Protein AF-A0A0K0EHQ3-F1 (afdb_monomer)

Sequence (253 aa):
MNILPKKNWHVLRRENIKRVKEDEKKAEEIERKRLERIHKAEYEVKLNELRKKKNYDEPGPSNVSFSEIKHINLFEEEEIEGSNEKNDEYEREKKEKIDKFESQLGIKKMFAEGTNELNKKKSWYEKKPIRHYDDFNDLSTEGQKQSWKDMLKERCNKDVEEFKEALLEEIKKQKKKEKKEKKEKKKKKEKKDKKEIIKKLREERMNREKEEKNRVNILFGIKNEIEKEEDVDRKNTKPIYNSMYHPELARKR

Secondary structure (DSSP, 8-state):
---S------TTSHHHHHHHHHHHHHHHHHHHHHHHHHHHHHHHHHHHHHHHHHHHS--------GGG-----TTHHHHHS--S---HHHHHHHHHHHHHHHHHHTHHHHHHTT-TTTTT---TTTS----TTGGGSS---------HHHHHHHHHHHHHHHHHHHHHHHHHHHHHHHHHHHHHHHHHHHHHHHHHHHHHHHHHHHHHHHHHHHHHHHHTT-------------TT---SS-TTT-HHHHH--

Solvent-accessible surface area (backbone atoms only — not comparable to full-atom values): 15423 Å² total; per-residue (Å²): 133,88,85,68,75,85,78,85,75,60,65,86,38,70,70,48,45,49,52,51,53,53,51,51,50,51,50,49,55,50,52,51,54,50,50,53,51,48,54,51,50,52,52,53,51,53,51,50,51,53,51,51,52,58,58,70,78,51,92,71,94,73,96,65,82,61,89,74,67,67,79,82,57,88,48,56,63,54,65,74,58,50,62,87,75,65,59,68,64,59,56,48,52,52,50,50,53,49,50,52,49,36,53,72,72,35,52,61,52,59,71,42,62,84,41,46,74,78,69,69,46,78,54,74,88,77,47,77,78,87,48,92,71,63,69,73,78,78,60,97,60,95,76,74,87,70,52,71,69,57,55,50,51,53,49,54,49,48,55,52,50,53,51,51,51,52,52,52,50,51,53,53,50,50,55,52,50,55,54,51,53,56,53,50,54,51,54,54,49,56,53,49,54,52,52,53,54,52,48,53,54,49,54,53,49,54,49,51,53,52,51,50,49,51,53,50,28,62,73,71,65,49,72,76,76,67,65,73,71,63,77,70,72,82,75,82,72,78,59,96,40,60,56,91,83,33,51,65,66,41,61,66,122

Organism: Strongyloides stercoralis (NCBI:txid6248)

Structure (mmCIF, N/CA/C/O backbone):
data_AF-A0A0K0EHQ3-F1
#
_entry.id   AF-A0A0K0EHQ3-F1
#
loop_
_atom_site.group_PDB
_atom_site.id
_atom_site.type_symbol
_atom_site.label_atom_id
_atom_site.label_alt_id
_atom_site.label_comp_id
_atom_site.label_asym_id
_atom_site.label_entity_id
_atom_site.label_seq_id
_atom_site.pdbx_PDB_ins_code
_atom_site.Cartn_x
_atom_site.Cartn_y
_atom_site.Cartn_z
_atom_site.occupancy
_atom_site.B_iso_or_equiv
_atom_site.auth_seq_id
_atom_site.auth_comp_id
_atom_site.auth_asym_id
_atom_site.auth_atom_id
_atom_site.pdbx_PDB_model_num
ATOM 1 N N . MET A 1 1 ? -33.805 15.600 -38.687 1.00 54.09 1 MET A N 1
ATOM 2 C CA . MET A 1 1 ? -34.155 16.034 -37.316 1.00 54.09 1 MET A CA 1
ATOM 3 C C . MET A 1 1 ? -33.651 14.998 -36.317 1.00 54.09 1 MET A C 1
ATOM 5 O O . MET A 1 1 ? -34.100 13.862 -36.376 1.00 54.09 1 MET A O 1
ATOM 9 N N . ASN A 1 2 ? -32.720 15.355 -35.424 1.00 70.50 2 ASN A N 1
ATOM 10 C CA . ASN A 1 2 ? -32.296 14.486 -34.317 1.00 70.50 2 ASN A CA 1
ATOM 11 C C . ASN A 1 2 ? -33.317 14.588 -33.176 1.00 70.50 2 ASN A C 1
ATOM 13 O O . ASN A 1 2 ? -33.176 15.418 -32.286 1.00 70.50 2 ASN A O 1
ATOM 17 N N . ILE A 1 3 ? -34.357 13.759 -33.216 1.00 69.06 3 ILE A N 1
ATOM 18 C CA . ILE A 1 3 ? -35.434 13.725 -32.208 1.00 69.06 3 ILE A CA 1
ATOM 19 C C . ILE A 1 3 ? -35.071 12.960 -30.924 1.00 69.06 3 ILE A C 1
ATOM 21 O O . ILE A 1 3 ? -35.918 12.791 -30.054 1.00 69.06 3 ILE A O 1
ATOM 25 N N . LEU A 1 4 ? -33.825 12.501 -30.763 1.00 74.50 4 LEU A N 1
ATOM 26 C CA . LEU A 1 4 ? -33.412 11.789 -29.555 1.00 74.50 4 LEU A CA 1
ATOM 27 C C . LEU A 1 4 ? -32.583 12.710 -28.642 1.00 74.50 4 LEU A C 1
ATOM 29 O O . LEU A 1 4 ? -31.393 12.909 -28.913 1.00 74.50 4 LEU A O 1
ATOM 33 N N . PRO A 1 5 ? -33.157 13.276 -27.561 1.00 73.81 5 PRO A N 1
ATOM 34 C CA . PRO A 1 5 ? -32.364 13.997 -26.576 1.00 73.81 5 PRO A CA 1
ATOM 35 C C . PRO A 1 5 ? -31.317 13.042 -25.994 1.00 73.81 5 PRO A C 1
ATOM 37 O O . PRO A 1 5 ? -31.607 11.874 -25.731 1.00 73.81 5 PRO A O 1
ATOM 40 N N . LYS A 1 6 ? -30.078 13.537 -25.870 1.00 73.38 6 LYS A N 1
ATOM 41 C CA . LYS A 1 6 ? -28.868 12.790 -25.486 1.00 73.38 6 LYS A CA 1
ATOM 42 C C . LYS A 1 6 ? -29.172 11.806 -24.346 1.00 73.38 6 LYS A C 1
ATOM 44 O O . LYS A 1 6 ? -29.269 12.201 -23.188 1.00 73.38 6 LYS A O 1
ATOM 49 N N . LYS A 1 7 ? -29.345 10.521 -24.667 1.00 71.06 7 LYS A N 1
ATOM 50 C CA . LYS A 1 7 ? -29.666 9.501 -23.665 1.00 71.06 7 LYS A CA 1
ATOM 51 C C . LYS A 1 7 ? -28.457 9.283 -22.756 1.00 71.06 7 LYS A C 1
ATOM 53 O O . LYS A 1 7 ? -27.366 8.951 -23.218 1.00 71.06 7 LYS A O 1
ATOM 58 N N . ASN A 1 8 ? -28.673 9.418 -21.453 1.00 74.38 8 ASN A N 1
ATOM 59 C CA . ASN A 1 8 ? -27.652 9.255 -20.418 1.00 74.38 8 ASN A CA 1
ATOM 60 C C . ASN A 1 8 ? -27.692 7.849 -19.794 1.00 74.38 8 ASN A C 1
ATOM 62 O O . ASN A 1 8 ? -27.709 7.693 -18.580 1.00 74.38 8 ASN A O 1
ATOM 66 N N . TRP A 1 9 ? -27.724 6.812 -20.632 1.00 79.38 9 TRP A N 1
ATOM 67 C CA . TRP A 1 9 ? -27.880 5.417 -20.195 1.00 79.38 9 TRP A CA 1
ATOM 68 C C . TRP A 1 9 ? -26.558 4.718 -19.837 1.00 79.38 9 TRP A C 1
ATOM 70 O O . TRP A 1 9 ? -26.568 3.573 -19.400 1.00 79.38 9 TRP A O 1
ATOM 80 N N . HIS A 1 10 ? -25.409 5.372 -20.034 1.00 82.06 10 HIS A N 1
ATOM 81 C CA . HIS A 1 10 ? -24.115 4.710 -19.886 1.00 82.06 10 HIS A CA 1
ATOM 82 C C . HIS A 1 10 ? -23.843 4.319 -18.425 1.00 82.06 10 HIS A C 1
ATOM 84 O O . HIS A 1 10 ? -23.706 5.183 -17.559 1.00 82.06 10 HIS A O 1
ATOM 90 N N . VAL A 1 11 ? -23.738 3.010 -18.185 1.00 82.38 11 VAL A N 1
ATOM 91 C CA . VAL A 1 11 ? -23.632 2.379 -16.857 1.00 82.38 11 VAL A CA 1
ATOM 92 C C . VAL A 1 11 ? -22.445 2.907 -16.045 1.00 82.38 11 VAL A C 1
ATOM 94 O O . VAL A 1 11 ? -22.556 3.071 -14.837 1.00 82.38 11 VAL A O 1
ATOM 97 N N . LEU A 1 12 ? -21.333 3.255 -16.701 1.00 84.00 12 LEU A N 1
ATOM 98 C CA . LEU A 1 12 ? -20.111 3.716 -16.027 1.00 84.00 12 LEU A CA 1
ATOM 99 C C . LEU A 1 12 ? -20.130 5.197 -15.615 1.00 84.00 12 LEU A C 1
ATOM 101 O O . LEU A 1 12 ? -19.147 5.704 -15.071 1.00 84.00 12 LEU A O 1
ATOM 105 N N . ARG A 1 13 ? -21.216 5.931 -15.877 1.00 88.50 13 ARG A N 1
ATOM 106 C CA . ARG A 1 13 ? -21.332 7.308 -15.383 1.00 88.50 13 ARG A CA 1
ATOM 107 C C . ARG A 1 13 ? -21.455 7.308 -13.869 1.00 88.50 13 ARG A C 1
ATOM 109 O O . ARG A 1 13 ? -22.123 6.461 -13.283 1.00 88.50 13 ARG A O 1
ATOM 116 N N . ARG A 1 14 ? -20.840 8.303 -13.232 1.00 93.12 14 ARG A N 1
ATOM 117 C CA . ARG A 1 14 ? -20.801 8.408 -11.770 1.00 93.12 14 ARG A CA 1
ATOM 118 C C . ARG A 1 14 ? -22.199 8.495 -11.161 1.00 93.12 14 ARG A C 1
ATOM 120 O O . ARG A 1 14 ? -22.401 7.920 -10.098 1.00 93.12 14 ARG A O 1
ATOM 127 N N . GLU A 1 15 ? -23.156 9.165 -11.812 1.00 90.19 15 GLU A N 1
ATOM 128 C CA . GLU A 1 15 ? -24.537 9.210 -11.313 1.00 90.19 15 GLU A CA 1
ATOM 129 C C . GLU A 1 15 ? -25.205 7.831 -11.354 1.00 90.19 15 GLU A C 1
ATOM 131 O O . GLU A 1 15 ? -25.853 7.438 -10.388 1.00 90.19 15 GLU A O 1
ATOM 136 N N . ASN A 1 16 ? -25.009 7.074 -12.437 1.00 89.69 16 ASN A N 1
ATOM 137 C CA . ASN A 1 16 ? -25.595 5.743 -12.590 1.00 89.69 16 ASN A CA 1
ATOM 138 C C . ASN A 1 16 ? -24.988 4.761 -11.578 1.00 89.69 16 ASN A C 1
ATOM 140 O O . ASN A 1 16 ? -25.732 4.053 -10.910 1.00 89.69 16 ASN A O 1
ATOM 144 N N . ILE A 1 17 ? -23.663 4.790 -11.383 1.00 92.25 17 ILE A N 1
ATOM 145 C CA . ILE A 1 17 ? -22.979 3.977 -10.363 1.00 92.25 17 ILE A CA 1
ATOM 146 C C . ILE A 1 17 ? -23.499 4.307 -8.957 1.00 92.25 17 ILE A C 1
ATOM 148 O O . ILE A 1 17 ? -23.696 3.405 -8.151 1.00 92.25 17 ILE A O 1
ATOM 152 N N . LYS A 1 18 ? -23.720 5.590 -8.640 1.00 92.25 18 LYS A N 1
ATOM 153 C CA . LYS A 1 18 ? -24.257 5.995 -7.332 1.00 92.25 18 LYS A CA 1
ATOM 154 C C . LYS A 1 18 ? -25.668 5.457 -7.097 1.00 92.25 18 LYS A C 1
ATOM 156 O O . LYS A 1 18 ? -25.907 4.917 -6.028 1.00 92.25 18 LYS A O 1
ATOM 161 N N . ARG A 1 19 ? -26.556 5.538 -8.094 1.00 91.06 19 ARG A N 1
ATOM 162 C CA . ARG A 1 19 ? -27.912 4.967 -7.994 1.00 91.06 19 ARG A CA 1
ATOM 163 C C . ARG A 1 19 ? -27.879 3.460 -7.765 1.00 91.06 19 ARG A C 1
ATOM 165 O O . ARG A 1 19 ? -28.541 2.986 -6.858 1.00 91.06 19 ARG A O 1
ATOM 172 N N . VAL A 1 20 ? -27.039 2.737 -8.512 1.00 94.06 20 VAL A N 1
ATOM 173 C CA . VAL A 1 20 ? -26.853 1.289 -8.312 1.00 94.06 20 VAL A CA 1
ATOM 174 C C . VAL A 1 20 ? -26.381 0.992 -6.889 1.00 94.06 20 VAL A C 1
ATOM 176 O O . VAL A 1 20 ? -26.968 0.150 -6.229 1.00 94.06 20 VAL A O 1
ATOM 179 N N . LYS A 1 21 ? -25.399 1.737 -6.367 1.00 94.38 21 LYS A N 1
ATOM 180 C CA . LYS A 1 21 ? -24.932 1.573 -4.980 1.00 94.38 21 LYS A CA 1
ATOM 181 C C . LYS A 1 21 ? -26.013 1.867 -3.941 1.00 94.38 21 LYS A C 1
ATOM 183 O O . LYS A 1 21 ? -26.060 1.213 -2.906 1.00 94.38 21 LYS A O 1
ATOM 188 N N . GLU A 1 22 ? -26.845 2.876 -4.176 1.00 94.44 22 GLU A N 1
ATOM 189 C CA . GLU A 1 22 ? -27.969 3.195 -3.293 1.00 94.44 22 GLU A CA 1
ATOM 190 C C . GLU A 1 22 ? -29.027 2.089 -3.314 1.00 94.44 22 GLU A C 1
ATOM 192 O O . GLU A 1 22 ? -29.547 1.736 -2.258 1.00 94.44 22 GLU A O 1
ATOM 197 N N . ASP A 1 23 ? -29.317 1.525 -4.485 1.00 96.50 23 ASP A N 1
ATOM 198 C CA . ASP A 1 23 ? -30.274 0.430 -4.647 1.00 96.50 23 ASP A CA 1
ATOM 199 C C . ASP A 1 23 ? -29.740 -0.883 -4.052 1.00 96.50 23 ASP A C 1
ATOM 201 O O . ASP A 1 23 ? -30.469 -1.555 -3.326 1.00 96.50 23 ASP A O 1
ATOM 205 N N . GLU A 1 24 ? -28.458 -1.207 -4.257 1.00 94.50 24 GLU A N 1
ATOM 206 C CA . GLU A 1 24 ? -27.767 -2.338 -3.618 1.00 94.50 24 GLU A CA 1
ATOM 207 C C . GLU A 1 24 ? -27.786 -2.207 -2.092 1.00 94.50 24 GLU A C 1
ATOM 209 O O . GLU A 1 24 ? -28.161 -3.146 -1.393 1.00 94.50 24 GLU A O 1
ATOM 214 N N . LYS A 1 25 ? -27.470 -1.015 -1.567 1.00 95.56 25 LYS A N 1
ATOM 215 C CA . LYS A 1 25 ? -27.516 -0.740 -0.127 1.00 95.56 25 LYS A CA 1
ATOM 216 C C . LYS A 1 25 ? -28.933 -0.883 0.437 1.00 95.56 25 LYS A C 1
ATOM 218 O O . LYS A 1 25 ? -29.116 -1.476 1.496 1.00 95.56 25 LYS A O 1
ATOM 223 N N . LYS A 1 26 ? -29.949 -0.359 -0.257 1.00 95.94 26 LYS A N 1
ATOM 224 C CA . LYS A 1 26 ? -31.356 -0.519 0.152 1.00 95.94 26 LYS A CA 1
ATOM 225 C C . LYS A 1 26 ? -31.781 -1.987 0.129 1.00 95.94 26 LYS A C 1
ATOM 227 O O . LYS A 1 26 ? -32.487 -2.415 1.038 1.00 95.94 26 LYS A O 1
ATOM 232 N N . ALA A 1 27 ? -31.354 -2.751 -0.876 1.00 95.81 27 ALA A N 1
ATOM 233 C CA . ALA A 1 27 ? -31.629 -4.181 -0.963 1.00 95.81 27 ALA A CA 1
ATOM 234 C C . ALA A 1 27 ? -30.981 -4.949 0.201 1.00 95.81 27 ALA A C 1
ATOM 236 O O . ALA A 1 27 ? -31.652 -5.750 0.848 1.00 95.81 27 ALA A O 1
ATOM 237 N N . GLU A 1 28 ? -29.724 -4.645 0.532 1.00 94.50 28 GLU A N 1
ATOM 238 C CA . GLU A 1 28 ? -29.016 -5.239 1.672 1.00 94.50 28 GLU A CA 1
ATOM 239 C C . GLU A 1 28 ? -29.699 -4.911 3.011 1.00 94.50 28 GLU A C 1
ATOM 241 O O . GLU A 1 28 ? -29.912 -5.797 3.839 1.00 94.50 28 GLU A O 1
ATOM 246 N N . GLU A 1 29 ? -30.122 -3.660 3.219 1.00 95.56 29 GLU A N 1
ATOM 247 C CA . GLU A 1 29 ? -30.864 -3.259 4.422 1.00 95.56 29 GLU A CA 1
ATOM 248 C C . GLU A 1 29 ? -32.221 -3.977 4.547 1.00 95.56 29 GLU A C 1
ATOM 250 O O . GLU A 1 29 ? -32.635 -4.326 5.657 1.00 95.56 29 GLU A O 1
ATOM 255 N N . ILE A 1 30 ? -32.925 -4.206 3.431 1.00 95.81 30 ILE A N 1
ATOM 256 C CA . ILE A 1 30 ? -34.197 -4.946 3.403 1.00 95.81 30 ILE A CA 1
ATOM 257 C C . ILE A 1 30 ? -33.971 -6.424 3.736 1.00 95.81 30 ILE A C 1
ATOM 259 O O . ILE A 1 30 ? -34.695 -6.967 4.575 1.00 95.81 30 ILE A O 1
ATOM 263 N N . GLU A 1 31 ? -32.964 -7.063 3.137 1.00 93.88 31 GLU A N 1
ATOM 264 C CA . GLU A 1 31 ? -32.618 -8.461 3.420 1.00 93.88 31 GLU A CA 1
ATOM 265 C C . GLU A 1 31 ? -32.177 -8.640 4.877 1.00 93.88 31 GLU A C 1
ATOM 267 O O . GLU A 1 31 ? -32.650 -9.553 5.555 1.00 93.88 31 GLU A O 1
ATOM 272 N N . ARG A 1 32 ? -31.382 -7.712 5.428 1.00 97.06 32 ARG A N 1
ATOM 273 C CA . ARG A 1 32 ? -30.994 -7.757 6.844 1.00 97.06 32 ARG A CA 1
ATOM 274 C C . ARG A 1 32 ? -32.208 -7.677 7.769 1.00 97.06 32 ARG A C 1
ATOM 276 O O . ARG A 1 32 ? -32.352 -8.509 8.659 1.00 97.06 32 ARG A O 1
ATOM 283 N N . LYS A 1 33 ? -33.136 -6.746 7.516 1.00 97.44 33 LYS A N 1
ATOM 284 C CA . LYS A 1 33 ? -34.395 -6.636 8.279 1.00 97.44 33 LYS A CA 1
ATOM 285 C C . LYS A 1 33 ? -35.274 -7.880 8.140 1.00 97.44 33 LYS A C 1
ATOM 287 O O . LYS A 1 33 ? -35.978 -8.249 9.080 1.00 97.44 33 LYS A O 1
ATOM 292 N N . ARG A 1 34 ? -35.268 -8.523 6.970 1.00 97.50 34 ARG A N 1
ATOM 293 C CA . ARG A 1 34 ? -35.996 -9.773 6.731 1.00 97.50 34 ARG A CA 1
ATOM 294 C C . ARG A 1 34 ? -35.409 -10.910 7.564 1.00 97.50 34 ARG A C 1
ATOM 296 O O . ARG A 1 34 ? -36.176 -11.600 8.231 1.00 97.50 34 ARG A O 1
ATOM 303 N N . LEU A 1 35 ? -34.086 -11.061 7.575 1.00 98.00 35 LEU A N 1
ATOM 304 C CA . LEU A 1 35 ? -33.380 -12.049 8.394 1.00 98.00 35 LEU A CA 1
ATOM 305 C C . LEU A 1 35 ? -33.583 -11.797 9.891 1.00 98.00 35 LEU A C 1
ATOM 307 O O . LEU A 1 35 ? -33.914 -12.726 10.618 1.00 98.00 35 LEU A O 1
ATOM 311 N N . GLU A 1 36 ? -33.481 -10.545 10.341 1.00 97.38 36 GLU A N 1
ATOM 312 C CA . GLU A 1 36 ? -33.767 -10.156 11.729 1.00 97.38 36 GLU A CA 1
ATOM 313 C C . GLU A 1 36 ? -35.204 -10.537 12.132 1.00 97.38 36 GLU A C 1
ATOM 315 O O . GLU A 1 36 ? -35.423 -11.066 13.223 1.00 97.38 36 GLU A O 1
ATOM 320 N N . ARG A 1 37 ? -36.190 -10.335 11.243 1.00 96.94 37 ARG A N 1
ATOM 321 C CA . ARG A 1 37 ? -37.585 -10.738 11.483 1.00 96.94 37 ARG A CA 1
ATOM 322 C C . ARG A 1 37 ? -37.755 -12.257 11.539 1.00 96.94 37 ARG A C 1
ATOM 324 O O . ARG A 1 37 ? -38.480 -12.727 12.409 1.00 96.94 37 ARG A O 1
ATOM 331 N N . ILE A 1 38 ? -37.116 -13.004 10.634 1.00 98.00 38 ILE A N 1
ATOM 332 C CA . ILE A 1 38 ? -37.149 -14.476 10.625 1.00 98.00 38 ILE A CA 1
ATOM 333 C C . ILE A 1 38 ? -36.535 -15.010 11.917 1.00 98.00 38 ILE A C 1
ATOM 335 O O . ILE A 1 38 ? -37.194 -15.751 12.633 1.00 98.00 38 ILE A O 1
ATOM 339 N N . HIS A 1 39 ? -35.335 -14.551 12.268 1.00 97.25 39 HIS A N 1
ATOM 340 C CA . HIS A 1 39 ? -34.640 -14.966 13.483 1.00 97.25 39 HIS A CA 1
ATOM 341 C C . HIS A 1 39 ? -35.453 -14.650 14.747 1.00 97.25 39 HIS A C 1
ATOM 343 O O . HIS A 1 39 ? -35.562 -15.478 15.648 1.00 97.25 39 HIS A O 1
ATOM 349 N N . LYS A 1 40 ? -36.084 -13.468 14.808 1.00 97.19 40 LYS A N 1
ATOM 350 C CA . LYS A 1 40 ? -36.988 -13.110 15.910 1.00 97.19 40 LYS A CA 1
ATOM 351 C C . LYS A 1 40 ? -38.205 -14.041 15.973 1.00 97.19 40 LYS A C 1
ATOM 353 O O . LYS A 1 40 ? -38.550 -14.499 17.057 1.00 97.19 40 LYS A O 1
ATOM 358 N N . ALA A 1 41 ? -38.825 -14.346 14.834 1.00 97.31 41 ALA A N 1
ATOM 359 C CA . ALA A 1 41 ? -39.964 -15.258 14.770 1.00 97.31 41 ALA A CA 1
ATOM 360 C C . ALA A 1 41 ? -39.577 -16.695 15.165 1.00 97.31 41 ALA A C 1
ATOM 362 O O . ALA A 1 41 ? -40.286 -17.319 15.947 1.00 97.31 41 ALA A O 1
ATOM 363 N N . GLU A 1 42 ? -38.438 -17.206 14.694 1.00 97.38 42 GLU A N 1
ATOM 364 C CA . GLU A 1 42 ? -37.894 -18.514 15.089 1.00 97.38 42 GLU A CA 1
ATOM 365 C C . GLU A 1 42 ? -37.639 -18.577 16.596 1.00 97.38 42 GLU A C 1
ATOM 367 O O . GLU A 1 42 ? -38.007 -19.552 17.256 1.00 97.38 42 GLU A O 1
ATOM 372 N N . TYR A 1 43 ? -37.061 -17.512 17.157 1.00 97.19 43 TYR A N 1
ATOM 373 C CA . TYR A 1 43 ? -36.842 -17.391 18.592 1.00 97.1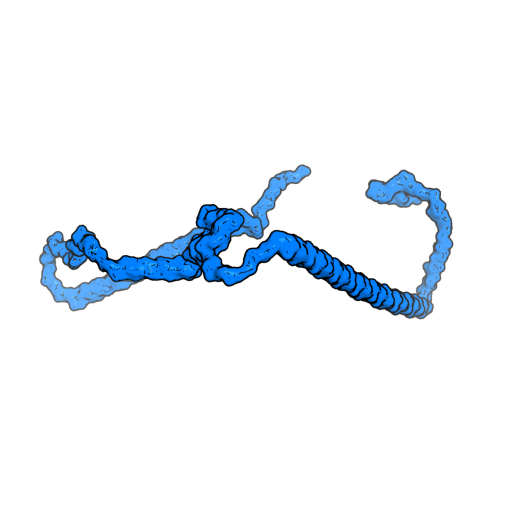9 43 TYR A CA 1
ATOM 374 C C . TYR A 1 43 ? -38.162 -17.410 19.380 1.00 97.19 43 TYR A C 1
ATOM 376 O O . TYR A 1 43 ? -38.284 -18.151 20.355 1.00 97.19 43 TYR A O 1
ATOM 384 N N . GLU A 1 44 ? -39.172 -16.651 18.945 1.00 96.06 44 GLU A N 1
ATOM 385 C CA . GLU A 1 44 ? -40.503 -16.622 19.568 1.00 96.06 44 GLU A CA 1
ATOM 386 C C . GLU A 1 44 ? -41.232 -17.973 19.469 1.00 96.06 44 GLU A C 1
ATOM 388 O O . GLU A 1 44 ? -41.836 -18.420 20.447 1.00 96.06 44 GLU A O 1
ATOM 393 N N . VAL A 1 45 ? -41.151 -18.658 18.322 1.00 96.62 45 VAL A N 1
ATOM 394 C CA . VAL A 1 45 ? -41.723 -20.001 18.122 1.00 96.62 45 VAL A CA 1
ATOM 395 C C . VAL A 1 45 ? -41.064 -21.003 19.060 1.00 96.62 45 VAL A C 1
ATOM 397 O O . VAL A 1 45 ? -41.763 -21.674 19.819 1.00 96.62 45 VAL A O 1
ATOM 400 N N . LYS A 1 46 ? -39.728 -21.042 19.085 1.00 96.25 46 LYS A N 1
ATOM 401 C CA . LYS A 1 46 ? -38.962 -21.918 19.975 1.00 96.25 46 LYS A CA 1
ATOM 402 C C . LYS A 1 46 ? -39.294 -21.659 21.444 1.00 96.25 46 LYS A C 1
ATOM 404 O O . LYS A 1 46 ? -39.479 -22.595 22.218 1.00 96.25 46 LYS A O 1
ATOM 409 N N . LEU A 1 47 ? -39.410 -20.391 21.838 1.00 94.69 47 LEU A N 1
ATOM 410 C CA . LEU A 1 47 ? -39.799 -20.019 23.196 1.00 94.69 47 LEU A CA 1
ATOM 411 C C . LEU A 1 47 ? -41.217 -20.505 23.532 1.00 94.69 47 LEU A C 1
ATOM 413 O O . LEU A 1 47 ? -41.451 -21.019 24.625 1.00 94.69 47 LEU A O 1
ATOM 417 N N . ASN A 1 48 ? -42.162 -20.382 22.600 1.00 93.06 48 ASN A N 1
ATOM 418 C CA . ASN A 1 48 ? -43.528 -20.870 22.780 1.00 93.06 48 ASN A CA 1
ATOM 419 C C . ASN A 1 48 ? -43.607 -22.400 22.851 1.00 93.06 48 ASN A C 1
ATOM 421 O O . ASN A 1 48 ? -44.381 -22.924 23.648 1.00 93.06 48 ASN A O 1
ATOM 425 N N . GLU A 1 49 ? -42.806 -23.124 22.070 1.00 94.31 49 GLU A N 1
ATOM 426 C CA . GLU A 1 49 ? -42.683 -24.582 22.174 1.00 94.31 49 GLU A CA 1
ATOM 427 C C . GLU A 1 49 ? -42.159 -25.006 23.548 1.00 94.31 49 GLU A C 1
ATOM 429 O O . GLU A 1 49 ? -42.744 -25.881 24.185 1.00 94.31 49 GLU A O 1
ATOM 434 N N . LEU A 1 50 ? -41.118 -24.335 24.053 1.00 91.81 50 LEU A N 1
ATOM 435 C CA . LEU A 1 50 ? -40.584 -24.584 25.394 1.00 91.81 50 LEU A CA 1
ATOM 436 C C . LEU A 1 50 ? -41.615 -24.283 26.491 1.00 91.81 50 LEU A C 1
ATOM 438 O O . LEU A 1 50 ? -41.748 -25.061 27.435 1.00 91.81 50 LEU A O 1
ATOM 442 N N . ARG A 1 51 ? -42.386 -23.196 26.353 1.00 90.50 51 ARG A N 1
ATOM 443 C CA . ARG A 1 51 ? -43.493 -22.868 27.270 1.00 90.50 51 ARG A CA 1
ATOM 444 C C . ARG A 1 51 ? -44.585 -23.935 27.247 1.00 90.50 51 ARG A C 1
ATOM 446 O O . ARG A 1 51 ? -45.039 -24.352 28.305 1.00 90.50 51 ARG A O 1
ATOM 453 N N . LYS A 1 52 ? -44.980 -24.410 26.061 1.00 90.25 52 LYS A N 1
ATOM 454 C CA . LYS A 1 52 ? -45.953 -25.504 25.922 1.00 90.25 52 LYS A CA 1
ATOM 455 C C . LYS A 1 52 ? -45.437 -26.781 26.575 1.00 90.25 52 LYS A C 1
ATOM 457 O O . LYS A 1 52 ? -46.178 -27.386 27.335 1.00 90.25 52 LYS A O 1
ATOM 462 N N . LYS A 1 53 ? -44.176 -27.153 26.331 1.00 88.88 53 LYS A N 1
ATOM 463 C CA . LYS A 1 53 ? -43.546 -28.332 26.941 1.00 88.88 53 LYS A CA 1
ATOM 464 C C . LYS A 1 53 ? -43.583 -28.258 28.471 1.00 88.88 53 LYS A C 1
ATOM 466 O O . LYS A 1 53 ? -44.072 -29.187 29.096 1.00 88.88 53 LYS A O 1
ATOM 471 N N . LYS A 1 54 ? -43.190 -27.114 29.047 1.00 84.31 54 LYS A N 1
ATOM 472 C CA . LYS A 1 54 ? -43.268 -26.872 30.497 1.00 84.31 54 LYS A CA 1
ATOM 473 C C . LYS A 1 54 ? -44.693 -27.038 31.043 1.00 84.31 54 LYS A C 1
ATOM 475 O O . LYS A 1 54 ? -44.859 -27.601 32.114 1.00 84.31 54 LYS A O 1
ATOM 480 N N . ASN A 1 55 ? -45.708 -26.566 30.316 1.00 79.50 55 ASN A N 1
ATOM 481 C CA . ASN A 1 55 ? -47.104 -26.678 30.749 1.00 79.50 55 ASN A CA 1
ATOM 482 C C . ASN A 1 55 ? -47.644 -28.119 30.707 1.00 79.50 55 ASN A C 1
ATOM 484 O O . ASN A 1 55 ? -48.578 -28.417 31.442 1.00 79.50 55 ASN A O 1
ATOM 488 N N . TYR A 1 56 ? -47.107 -29.001 29.854 1.00 72.12 56 TYR A N 1
ATOM 489 C CA . TYR A 1 56 ? -47.509 -30.415 29.824 1.00 72.12 56 TYR A CA 1
ATOM 490 C C . TYR A 1 56 ? -46.841 -31.246 30.925 1.00 72.12 56 TYR A C 1
ATOM 492 O O . TYR A 1 56 ? -47.446 -32.207 31.393 1.00 72.12 56 TYR A O 1
ATOM 500 N N . ASP A 1 57 ? -45.632 -30.871 31.350 1.00 69.81 57 ASP A N 1
ATOM 501 C CA . ASP A 1 57 ? -44.896 -31.575 32.408 1.00 69.81 57 ASP A CA 1
ATOM 502 C C . ASP A 1 57 ? -45.457 -31.285 33.828 1.00 69.81 57 ASP A C 1
ATOM 504 O O . ASP A 1 57 ? -45.088 -31.966 34.780 1.00 69.81 57 ASP A O 1
ATOM 508 N N . GLU A 1 58 ? -46.396 -30.338 33.978 1.00 60.34 58 GLU A N 1
ATOM 509 C CA . GLU A 1 58 ? -47.007 -29.936 35.259 1.00 60.34 58 GLU A CA 1
ATOM 510 C C . GLU A 1 58 ? -48.552 -30.045 35.226 1.00 60.34 58 GLU A C 1
ATOM 512 O O . GLU A 1 58 ? -49.240 -29.069 34.909 1.00 60.34 58 GLU A O 1
ATOM 517 N N . PRO A 1 59 ? -49.165 -31.193 35.581 1.00 47.69 59 PRO A N 1
ATOM 518 C CA . PRO A 1 59 ? -50.582 -31.247 35.914 1.00 47.69 59 PRO A CA 1
ATOM 519 C C . PRO A 1 59 ? -50.747 -30.871 37.397 1.00 47.69 59 PRO A C 1
ATOM 521 O O . PRO A 1 59 ? -50.786 -31.739 38.265 1.00 47.69 59 PRO A O 1
ATOM 524 N N . GLY A 1 60 ? -50.816 -29.576 37.712 1.00 48.50 60 GLY A N 1
ATOM 525 C CA . GLY A 1 60 ? -50.900 -29.092 39.098 1.00 48.50 60 GLY A CA 1
ATOM 526 C C . GLY A 1 60 ? -51.862 -27.911 39.246 1.00 48.50 60 GLY A C 1
ATOM 527 O O . GLY A 1 60 ? -51.673 -26.901 38.568 1.00 48.50 60 GLY A O 1
ATOM 528 N N . PRO A 1 61 ? -52.914 -28.000 40.085 1.00 45.28 61 PRO A N 1
ATOM 529 C CA . PRO A 1 61 ? -53.979 -27.015 40.113 1.00 45.28 61 PRO A CA 1
ATOM 530 C C . PRO A 1 61 ? -53.578 -25.851 41.011 1.00 45.28 61 PRO A C 1
ATOM 532 O O . PRO A 1 61 ? -53.217 -26.033 42.167 1.00 45.28 61 PRO A O 1
ATOM 535 N N . SER A 1 62 ? -53.726 -24.631 40.529 1.00 46.03 62 SER A N 1
ATOM 536 C CA . SER A 1 62 ? -54.369 -23.591 41.324 1.00 46.03 62 SER A CA 1
ATOM 537 C C . SER A 1 62 ? -54.528 -22.369 40.449 1.00 46.03 62 SER A C 1
ATOM 539 O O . SER A 1 62 ? -53.593 -21.668 40.076 1.00 46.03 62 SER A O 1
ATOM 541 N N . ASN A 1 63 ? -55.788 -22.138 40.128 1.00 45.12 63 ASN A N 1
ATOM 542 C CA . ASN A 1 63 ? -56.332 -20.877 39.687 1.00 45.12 63 ASN A CA 1
ATOM 543 C C . ASN A 1 63 ? -56.186 -19.862 40.844 1.00 45.12 63 ASN A C 1
ATOM 545 O O . ASN A 1 63 ? -57.173 -19.435 41.431 1.00 45.12 63 ASN A O 1
ATOM 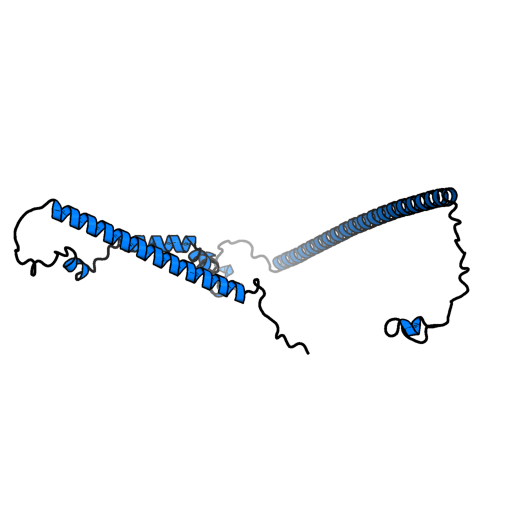549 N N . VAL A 1 64 ? -54.956 -19.549 41.259 1.00 44.56 64 VAL A N 1
ATOM 550 C CA . VAL A 1 64 ? -54.669 -18.459 42.192 1.00 44.56 64 VAL A CA 1
ATOM 551 C C . VAL A 1 64 ? -54.327 -17.249 41.352 1.00 44.56 64 VAL A C 1
ATOM 553 O O . VAL A 1 64 ? -53.186 -17.065 40.954 1.00 44.56 64 VAL A O 1
ATOM 556 N N . SER A 1 65 ? -55.379 -16.499 41.012 1.00 46.41 65 SER A N 1
ATOM 557 C CA . SER A 1 65 ? -55.396 -15.053 40.762 1.00 46.41 65 SER A CA 1
ATOM 558 C C . SER A 1 65 ? -54.005 -14.393 40.747 1.00 46.41 65 SER A C 1
ATOM 560 O O . SER A 1 65 ? -53.632 -13.669 41.666 1.00 46.41 65 SER A O 1
ATOM 562 N N . PHE A 1 66 ? -53.225 -14.644 39.691 1.00 53.22 66 PHE A N 1
ATOM 563 C CA . PHE A 1 66 ? -51.861 -14.125 39.524 1.00 53.22 66 PHE A CA 1
ATOM 564 C C . PHE A 1 66 ? -51.877 -12.681 38.993 1.00 53.22 66 PHE A C 1
ATOM 566 O O . PHE A 1 66 ? -50.852 -12.144 38.588 1.00 53.22 66 PHE A O 1
ATOM 573 N N . SER A 1 67 ? -53.046 -12.034 38.975 1.00 53.69 67 SER A N 1
ATOM 574 C CA . SER A 1 67 ? -53.240 -10.667 38.485 1.00 53.69 67 SER A CA 1
ATOM 575 C C . SER A 1 67 ? -52.556 -9.591 39.338 1.00 53.69 67 SER A C 1
ATOM 577 O O . SER A 1 67 ? -52.511 -8.443 38.910 1.00 53.69 67 SER A O 1
ATOM 579 N N . GLU A 1 68 ? -51.967 -9.940 40.485 1.00 57.50 68 GLU A N 1
ATOM 580 C CA . GLU A 1 68 ? -51.187 -9.008 41.317 1.00 57.50 68 GLU A CA 1
ATOM 581 C C . GLU A 1 68 ? -49.703 -9.363 41.452 1.00 57.50 68 GLU A C 1
ATOM 583 O O . GLU 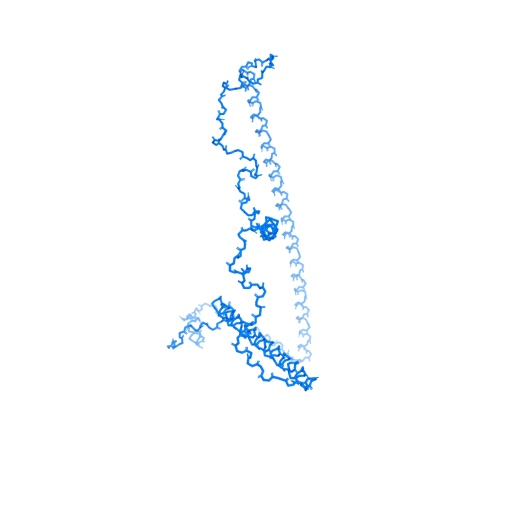A 1 68 ? -48.915 -8.516 41.875 1.00 57.50 68 GLU A O 1
ATOM 588 N N . ILE A 1 69 ? -49.270 -10.555 41.025 1.00 58.59 69 ILE A N 1
ATOM 589 C CA . ILE A 1 69 ? -47.844 -10.895 41.035 1.00 58.59 69 ILE A CA 1
ATOM 590 C C . ILE A 1 69 ? -47.241 -10.326 39.752 1.00 58.59 69 ILE A C 1
ATOM 592 O O . ILE A 1 69 ? -47.069 -11.006 38.738 1.00 58.59 69 ILE A O 1
ATOM 596 N N . LYS A 1 70 ? -46.952 -9.021 39.785 1.00 62.53 70 LYS A N 1
ATOM 597 C CA . LYS A 1 70 ? -46.047 -8.398 38.820 1.00 62.53 70 LYS A CA 1
ATOM 598 C C . LYS A 1 70 ? -44.780 -9.256 38.768 1.00 62.53 70 LYS A C 1
ATOM 600 O O . LYS A 1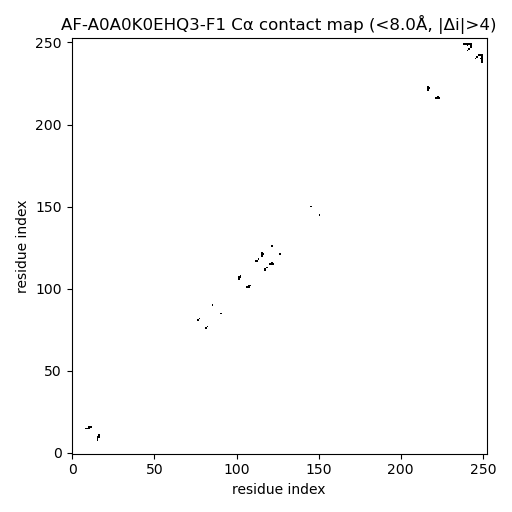 70 ? -44.245 -9.633 39.809 1.00 62.53 70 LYS A O 1
ATOM 605 N N . HIS A 1 71 ? -44.325 -9.585 37.558 1.00 70.00 71 HIS A N 1
ATOM 606 C CA . HIS A 1 71 ? -42.974 -10.101 37.340 1.00 70.00 71 HIS A CA 1
ATOM 607 C C . HIS A 1 71 ? -41.988 -9.317 38.212 1.00 70.00 71 HIS A C 1
ATOM 609 O O . HIS A 1 71 ? -42.001 -8.087 38.194 1.00 70.00 71 HIS A O 1
ATOM 615 N N . ILE A 1 72 ? -41.205 -10.024 39.027 1.00 73.38 72 ILE A N 1
ATOM 616 C CA . ILE A 1 72 ? -40.180 -9.398 39.857 1.00 73.38 72 ILE A CA 1
ATOM 617 C C . ILE A 1 72 ? -39.087 -8.959 38.889 1.00 73.38 72 ILE A C 1
ATOM 619 O O . ILE A 1 72 ? -38.209 -9.742 38.522 1.00 73.38 72 ILE A O 1
ATOM 623 N N . ASN A 1 73 ? -39.186 -7.723 38.413 1.00 74.88 73 ASN A N 1
ATOM 624 C CA . ASN A 1 73 ? -38.087 -7.064 37.743 1.00 74.88 73 ASN A CA 1
ATOM 625 C C . ASN A 1 73 ? -37.051 -6.757 38.814 1.00 74.88 73 ASN A C 1
ATOM 627 O O . ASN A 1 73 ? -37.079 -5.702 39.436 1.00 74.88 73 ASN A O 1
ATOM 631 N N . LEU A 1 74 ? -36.133 -7.701 39.024 1.00 77.19 74 LEU A N 1
ATOM 632 C CA . LEU A 1 74 ? -34.987 -7.546 39.926 1.00 77.19 74 LEU A CA 1
ATOM 633 C C . LEU A 1 74 ? -34.177 -6.267 39.635 1.00 77.19 74 LEU A C 1
ATOM 635 O O . LEU A 1 74 ? -33.434 -5.818 40.494 1.00 77.19 74 LEU A O 1
ATOM 639 N N . PHE A 1 75 ? -34.342 -5.693 38.440 1.00 77.69 75 PHE A N 1
ATOM 640 C CA . PHE A 1 75 ? -33.640 -4.512 37.952 1.00 77.69 75 PHE A CA 1
ATOM 641 C C . PHE A 1 75 ? -34.534 -3.273 37.809 1.00 77.69 75 PHE A C 1
ATOM 643 O O . PHE A 1 75 ? -34.040 -2.251 37.364 1.00 77.69 75 PHE A O 1
ATOM 650 N N . GLU A 1 76 ? -35.830 -3.315 38.144 1.00 73.56 76 GLU A N 1
ATOM 651 C CA . GLU A 1 76 ? -36.685 -2.119 37.992 1.00 73.56 76 GLU A CA 1
ATOM 652 C C . GLU A 1 76 ? -36.254 -1.007 38.955 1.00 73.56 76 GLU A C 1
ATOM 654 O O . GLU A 1 76 ? -36.200 0.152 38.562 1.00 73.56 76 GLU A O 1
ATOM 659 N N . GLU A 1 77 ? -35.832 -1.359 40.170 1.00 64.88 77 GLU A N 1
ATOM 660 C CA . GLU A 1 77 ? -35.236 -0.398 41.105 1.00 64.88 77 GLU A CA 1
ATOM 661 C C . GLU A 1 77 ? -33.846 0.062 40.633 1.00 64.88 77 GLU A C 1
ATOM 663 O O . GLU A 1 77 ? -33.561 1.253 40.647 1.00 64.88 77 GLU A O 1
ATOM 668 N N . GLU A 1 78 ? -33.010 -0.845 40.118 1.00 66.56 78 GLU A N 1
ATOM 669 C CA . GLU A 1 78 ? -31.632 -0.541 39.695 1.00 66.56 78 GLU A CA 1
ATOM 670 C C . GLU A 1 78 ? -31.557 0.247 38.366 1.00 66.56 78 GLU A C 1
ATOM 672 O O . GLU A 1 78 ? -30.631 1.027 38.158 1.00 66.56 78 GLU A O 1
ATOM 677 N N . GLU A 1 79 ? -32.536 0.096 37.465 1.00 66.25 79 GLU A N 1
ATOM 678 C CA . GLU A 1 79 ? -32.655 0.890 36.232 1.00 66.25 79 GLU A CA 1
ATOM 679 C C . GLU A 1 79 ? -33.198 2.301 36.504 1.00 66.25 79 GLU A C 1
ATOM 681 O O . GLU A 1 79 ? -32.781 3.255 35.840 1.00 66.25 79 GLU A O 1
ATOM 686 N N . ILE A 1 80 ? -34.113 2.453 37.473 1.00 64.00 80 ILE A N 1
ATOM 687 C CA . ILE A 1 80 ? -34.697 3.753 37.848 1.00 64.00 80 ILE A CA 1
ATOM 688 C C . ILE A 1 80 ? -33.735 4.541 38.742 1.00 64.00 80 ILE A C 1
ATOM 690 O O . ILE A 1 80 ? -33.549 5.742 38.538 1.00 64.00 80 ILE A O 1
ATOM 694 N N . GLU A 1 81 ? -33.087 3.872 39.694 1.00 57.56 81 GLU A N 1
ATOM 695 C CA . GLU A 1 81 ? -32.070 4.449 40.574 1.00 57.56 81 GLU A CA 1
ATOM 696 C C . GLU A 1 81 ? -30.656 4.225 40.045 1.00 57.56 81 GLU A C 1
ATOM 698 O O . GLU A 1 81 ? -29.723 4.227 40.845 1.00 57.56 81 GLU A O 1
ATOM 703 N N . GLY A 1 82 ? -30.510 4.055 38.719 1.00 58.19 82 GLY A N 1
ATOM 704 C CA . GLY A 1 82 ? -29.245 3.879 38.006 1.00 58.19 82 GLY A CA 1
ATOM 705 C C . GLY A 1 82 ? -28.159 4.695 38.672 1.00 58.19 82 GL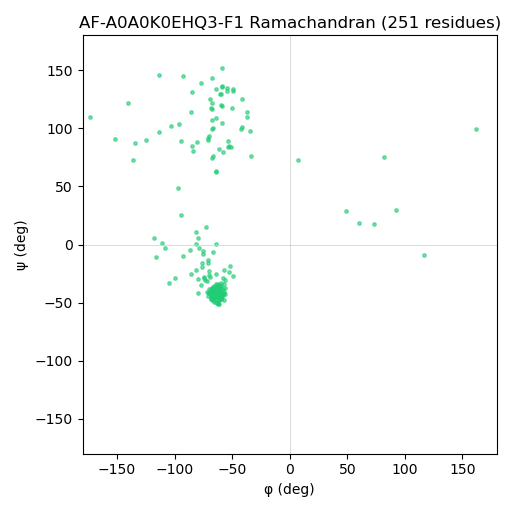Y A C 1
ATOM 706 O O . GLY A 1 82 ? -28.094 5.920 38.513 1.00 58.19 82 GLY A O 1
ATOM 707 N N . SER A 1 83 ? -27.389 4.006 39.512 1.00 59.56 83 SER A N 1
ATOM 708 C CA . SER A 1 83 ? -26.511 4.648 40.462 1.00 59.56 83 SER A CA 1
ATOM 709 C C . SER A 1 83 ? -25.566 5.499 39.636 1.00 59.56 83 SER A C 1
ATOM 711 O O . SER A 1 83 ? -24.856 5.027 38.748 1.00 59.56 83 SER A O 1
ATOM 713 N N . ASN A 1 84 ? -25.596 6.810 39.871 1.00 62.00 84 ASN A N 1
ATOM 714 C CA . ASN A 1 84 ? -24.729 7.748 39.156 1.00 62.00 84 ASN A CA 1
ATOM 715 C C . ASN A 1 84 ? -23.236 7.495 39.459 1.00 62.00 84 ASN A C 1
ATOM 717 O O . ASN A 1 84 ? -22.371 8.197 38.935 1.00 62.00 84 ASN A O 1
ATOM 721 N N . GLU A 1 85 ? -22.940 6.488 40.283 1.00 67.44 85 GLU A N 1
ATOM 722 C CA . GLU A 1 85 ? -21.647 5.850 40.472 1.00 67.44 85 GLU A CA 1
ATOM 723 C C . GLU A 1 85 ? -21.252 5.099 39.200 1.00 67.44 85 GLU A C 1
ATOM 725 O O . GLU A 1 85 ? -21.335 3.879 39.059 1.00 67.44 85 GLU A O 1
ATOM 730 N N . LYS A 1 86 ? -20.820 5.875 38.213 1.00 74.69 86 LYS A N 1
ATOM 731 C CA . LYS A 1 86 ? -20.205 5.322 37.019 1.00 74.69 86 LYS A CA 1
ATOM 732 C C . LYS A 1 86 ? -18.916 4.624 37.425 1.00 74.69 86 LYS A C 1
ATOM 734 O O . LYS A 1 86 ? -18.097 5.174 38.154 1.00 74.69 86 LYS A O 1
ATOM 739 N N . ASN A 1 87 ? -18.718 3.419 36.909 1.00 86.00 87 ASN A N 1
ATOM 740 C CA . ASN A 1 87 ? -17.453 2.727 37.072 1.00 86.00 87 ASN A CA 1
ATOM 741 C C . ASN A 1 87 ? -16.352 3.481 36.293 1.00 86.00 87 ASN A C 1
ATOM 743 O O . ASN A 1 87 ? -16.308 3.428 35.060 1.00 86.00 87 ASN A O 1
ATOM 747 N N . ASP A 1 88 ? -15.455 4.163 37.009 1.00 90.25 88 ASP A N 1
ATOM 748 C CA . ASP A 1 88 ? -14.325 4.912 36.439 1.00 90.25 88 ASP A CA 1
ATOM 749 C C . ASP A 1 88 ? -13.421 4.040 35.550 1.00 90.25 88 ASP A C 1
ATOM 751 O O . ASP A 1 88 ? -12.810 4.518 34.589 1.00 90.25 88 ASP A O 1
ATOM 755 N N . GLU A 1 89 ? -13.308 2.742 35.844 1.00 89.25 89 GLU A N 1
ATOM 756 C CA . GLU A 1 89 ? -12.570 1.790 35.006 1.00 89.25 89 GLU A CA 1
ATOM 757 C C . GLU A 1 89 ? -13.272 1.566 33.670 1.00 89.25 89 GLU A C 1
ATOM 759 O O . GLU A 1 89 ? -12.627 1.570 32.623 1.00 89.25 89 GLU A O 1
ATOM 764 N N . TYR A 1 90 ? -14.599 1.462 33.681 1.00 90.69 90 TYR A N 1
ATOM 765 C CA . TYR A 1 90 ? -15.390 1.256 32.474 1.00 90.69 90 TYR A CA 1
ATOM 766 C C . TYR A 1 90 ? -15.344 2.467 31.533 1.00 90.69 90 TYR A C 1
ATOM 768 O O . TYR A 1 90 ? -15.264 2.308 30.310 1.00 90.69 90 TYR A O 1
ATOM 776 N N . GLU A 1 91 ? -15.347 3.687 32.076 1.00 92.62 91 GLU A N 1
ATOM 777 C CA . GLU A 1 91 ? -15.165 4.898 31.269 1.00 92.62 91 GLU A CA 1
ATOM 778 C C . GLU A 1 91 ? -13.754 4.979 30.673 1.00 92.62 91 GLU A C 1
ATOM 780 O O . GLU A 1 91 ? -13.603 5.302 29.488 1.00 92.62 91 GLU A O 1
ATOM 785 N N . ARG A 1 92 ? -12.723 4.610 31.447 1.00 94.31 92 ARG A N 1
ATOM 786 C CA . ARG A 1 92 ? -11.344 4.512 30.946 1.00 94.31 92 ARG A CA 1
ATOM 787 C C . ARG A 1 92 ? -11.216 3.470 29.840 1.00 94.31 92 ARG A C 1
ATOM 789 O O . ARG A 1 92 ? -10.677 3.788 28.784 1.00 94.31 92 ARG A O 1
ATOM 796 N N . GLU A 1 93 ? -11.779 2.279 30.010 1.00 93.25 93 GLU A N 1
ATOM 797 C CA . GLU A 1 93 ? -11.774 1.243 28.973 1.00 93.25 93 GLU A CA 1
ATOM 798 C C . GLU A 1 93 ? -12.511 1.675 27.702 1.00 93.25 93 GLU A C 1
ATOM 800 O O . GLU A 1 93 ? -12.054 1.400 26.588 1.00 93.25 93 GLU A O 1
ATOM 805 N N . LYS A 1 94 ? -13.662 2.349 27.835 1.00 96.19 94 LYS A N 1
ATOM 806 C CA . LYS A 1 94 ? -14.383 2.924 26.690 1.00 96.19 94 LYS A CA 1
ATOM 807 C C . LYS A 1 94 ? -13.518 3.939 25.956 1.00 96.19 94 LYS A C 1
ATOM 809 O O . LYS A 1 94 ? -13.424 3.874 24.730 1.00 96.19 94 LYS A O 1
ATOM 814 N N . LYS A 1 95 ? -12.856 4.832 26.694 1.00 95.12 95 LYS A N 1
ATOM 815 C CA . LYS A 1 95 ? -11.938 5.820 26.125 1.00 95.12 95 LYS A CA 1
ATOM 816 C C . LYS A 1 95 ? -10.751 5.153 25.433 1.00 95.12 95 LYS A C 1
ATOM 818 O O . LYS A 1 95 ? -10.435 5.519 24.310 1.00 95.12 95 LYS A O 1
ATOM 823 N N . GLU A 1 96 ? -10.158 4.120 26.023 1.00 94.50 96 GLU A N 1
ATOM 824 C CA . GLU A 1 96 ? -9.076 3.358 25.393 1.00 94.50 96 GLU A CA 1
ATOM 825 C C . GLU A 1 96 ? -9.522 2.628 24.122 1.00 94.50 96 GLU A C 1
ATOM 827 O O . GLU A 1 96 ? -8.768 2.558 23.151 1.00 94.50 96 GLU A O 1
ATOM 832 N N . LYS A 1 97 ? -10.743 2.077 24.098 1.00 94.81 97 LYS A N 1
ATOM 833 C CA . LYS A 1 97 ? -11.323 1.461 22.893 1.00 94.81 97 LYS A CA 1
ATOM 834 C C . LYS A 1 97 ? -11.508 2.499 21.784 1.00 94.81 97 LYS A C 1
ATOM 836 O O . LYS A 1 97 ? -11.137 2.223 20.643 1.00 94.81 97 LYS A O 1
ATOM 841 N N . ILE A 1 98 ? -12.013 3.687 22.122 1.00 94.31 98 ILE A N 1
ATOM 842 C CA . ILE A 1 98 ? -12.127 4.819 21.191 1.00 94.31 98 ILE A CA 1
ATOM 843 C C . ILE A 1 98 ? -10.735 5.240 20.700 1.00 94.31 98 ILE A C 1
ATOM 845 O O . ILE A 1 98 ? -10.508 5.319 19.498 1.00 94.31 98 ILE A O 1
ATOM 849 N N . ASP A 1 99 ? -9.766 5.392 21.601 1.00 92.12 99 ASP A N 1
ATOM 850 C CA . ASP A 1 99 ? -8.395 5.791 21.283 1.00 92.12 99 ASP A CA 1
ATOM 851 C C . ASP A 1 99 ? -7.681 4.791 20.363 1.00 92.12 99 ASP A C 1
ATOM 853 O O . ASP A 1 99 ? -6.971 5.196 19.438 1.00 92.12 99 ASP A O 1
ATOM 857 N N . LYS A 1 100 ? -7.871 3.485 20.593 1.00 94.25 100 LYS A N 1
ATOM 858 C CA . LYS A 1 100 ? -7.357 2.410 19.729 1.00 94.25 100 LYS A CA 1
ATOM 859 C C . LYS A 1 100 ? -7.994 2.476 18.341 1.00 94.25 100 LYS A C 1
ATOM 861 O O . LYS A 1 100 ? -7.277 2.367 17.348 1.00 94.25 100 LYS A O 1
ATOM 866 N N . PHE A 1 101 ? -9.304 2.714 18.264 1.00 93.69 101 PHE A N 1
ATOM 867 C CA . PHE A 1 101 ? -10.023 2.868 16.998 1.00 93.69 101 PHE A CA 1
ATOM 868 C C . PHE A 1 101 ? -9.566 4.113 16.223 1.00 93.69 101 PHE A C 1
ATOM 870 O O . PHE A 1 101 ? -9.243 4.020 15.043 1.00 93.69 101 PHE A O 1
ATOM 877 N N . GLU A 1 102 ? -9.441 5.265 16.882 1.00 91.31 102 GLU A N 1
ATOM 878 C CA . GLU A 1 102 ? -8.942 6.505 16.275 1.00 91.31 102 GLU A CA 1
ATOM 879 C C . GLU A 1 102 ? -7.481 6.405 15.829 1.00 91.31 102 GLU A C 1
ATOM 881 O O . GLU A 1 102 ? -7.110 6.950 14.786 1.00 91.31 102 GLU A O 1
ATOM 886 N N . SER A 1 103 ? -6.648 5.704 16.605 1.00 86.12 103 SER A N 1
ATOM 887 C CA . SER A 1 103 ? -5.266 5.389 16.236 1.00 86.12 103 SER A CA 1
ATOM 888 C C . SER A 1 103 ? -5.223 4.497 14.992 1.00 86.12 103 SER A C 1
ATOM 890 O O . SER A 1 103 ? -4.487 4.796 14.052 1.00 86.12 103 SER A O 1
ATOM 892 N N . GLN A 1 104 ? -6.078 3.468 14.930 1.00 86.50 104 GLN A N 1
ATOM 893 C CA . GLN A 1 104 ? -6.191 2.569 13.779 1.00 86.50 104 GLN A CA 1
ATOM 894 C C . GLN A 1 104 ? -6.731 3.275 12.525 1.00 86.50 104 GLN A C 1
ATOM 896 O O . GLN A 1 104 ? -6.241 3.014 11.428 1.00 86.50 104 GLN A O 1
ATOM 901 N N . LEU A 1 105 ? -7.685 4.202 12.665 1.00 91.25 105 LEU A N 1
ATOM 902 C CA . LEU A 1 105 ? -8.104 5.076 11.563 1.00 91.25 105 LEU A CA 1
ATOM 903 C C . LEU A 1 105 ? -7.044 6.121 11.186 1.00 91.25 105 LEU A C 1
ATOM 905 O O . LEU A 1 105 ? -7.138 6.726 10.119 1.00 91.25 105 LEU A O 1
ATOM 909 N N . GLY A 1 106 ? -6.052 6.366 12.044 1.00 86.75 106 GLY A N 1
ATOM 910 C CA . GLY A 1 106 ? -5.054 7.409 11.841 1.00 86.75 106 GLY A CA 1
ATOM 911 C C . GLY A 1 106 ? -5.590 8.827 12.059 1.00 86.75 106 GLY A C 1
ATOM 912 O O . GLY A 1 106 ? -4.935 9.779 11.643 1.00 86.75 106 GLY A O 1
ATOM 913 N N . ILE A 1 107 ? -6.736 8.999 12.728 1.00 86.44 107 ILE A N 1
ATOM 914 C CA . ILE A 1 107 ? -7.319 10.321 13.027 1.00 86.44 107 ILE A CA 1
ATOM 915 C C . ILE A 1 107 ? -6.350 11.135 13.891 1.00 86.44 107 ILE A C 1
ATOM 917 O O . ILE A 1 107 ? -6.039 12.279 13.561 1.00 86.44 107 ILE A O 1
ATOM 921 N N . LYS A 1 108 ? -5.792 10.516 14.943 1.00 81.56 108 LYS A N 1
ATOM 922 C CA . LYS A 1 108 ? -4.788 11.154 15.812 1.00 81.56 108 LYS A CA 1
ATOM 923 C C . LYS A 1 108 ? -3.522 11.539 15.051 1.00 81.56 108 LYS A C 1
ATOM 925 O O . LYS A 1 108 ? -2.951 12.595 15.306 1.00 81.56 108 LYS A O 1
ATOM 930 N N . LYS A 1 109 ? -3.106 10.709 14.087 1.00 79.94 109 LYS A N 1
ATOM 931 C CA . LYS A 1 109 ? -1.958 11.008 13.228 1.00 79.94 109 LYS A CA 1
ATOM 932 C C . LYS A 1 109 ? -2.251 12.214 12.340 1.00 79.94 109 LYS A C 1
ATOM 934 O O . LYS A 1 109 ? -1.458 13.139 12.342 1.00 79.94 109 LYS A O 1
ATOM 939 N N . MET A 1 110 ? -3.391 12.232 11.653 1.00 77.81 110 MET A N 1
ATOM 940 C CA . MET A 1 110 ? -3.777 13.325 10.755 1.00 77.81 110 MET A CA 1
ATOM 941 C C . MET A 1 110 ? -3.924 14.668 11.481 1.00 77.81 110 MET A C 1
ATOM 943 O O . MET A 1 110 ? -3.517 15.690 10.946 1.00 77.81 110 MET A O 1
ATOM 947 N N . PHE A 1 111 ? -4.469 14.681 12.703 1.00 79.31 111 PHE A N 1
ATOM 948 C CA . PHE A 1 111 ? -4.588 15.913 13.494 1.00 79.31 111 PHE A CA 1
ATOM 949 C C . PHE A 1 111 ? -3.247 16.424 14.032 1.00 79.31 111 PHE A C 1
ATOM 951 O O . PHE A 1 111 ? -3.067 17.630 14.185 1.00 79.31 111 PHE A O 1
ATOM 958 N N . ALA A 1 112 ? -2.306 15.526 14.328 1.00 71.25 112 ALA A N 1
ATOM 959 C CA . ALA A 1 112 ? -0.975 15.906 14.794 1.00 71.25 112 ALA A CA 1
ATOM 960 C C . ALA A 1 112 ? -0.006 16.207 13.632 1.00 71.25 112 ALA A C 1
ATOM 962 O O . ALA A 1 112 ? 0.954 16.963 13.793 1.00 71.25 112 ALA A O 1
ATOM 963 N N . GLU A 1 113 ? -0.245 15.636 12.450 1.00 71.44 113 GLU A N 1
ATOM 964 C CA . GLU A 1 113 ? 0.550 15.846 11.246 1.00 71.44 113 GLU A CA 1
ATOM 965 C C . GLU A 1 113 ? 0.401 17.297 10.767 1.00 71.44 113 GLU A C 1
ATOM 967 O O . GLU A 1 113 ? -0.588 17.690 10.161 1.00 71.44 113 GLU A O 1
ATOM 972 N N . GLY A 1 114 ? 1.407 18.116 11.083 1.00 70.44 114 GLY A N 1
ATOM 973 C CA . GLY A 1 114 ? 1.464 19.529 10.702 1.00 70.44 114 GLY A CA 1
ATOM 974 C C . GLY A 1 114 ? 1.446 20.505 11.875 1.00 70.44 114 GLY A C 1
ATOM 975 O O . GLY A 1 114 ? 1.732 21.683 11.668 1.00 70.44 114 GLY A O 1
ATOM 976 N N . THR A 1 115 ? 1.200 20.049 13.108 1.00 74.00 115 THR A N 1
ATOM 977 C CA . THR A 1 115 ? 1.346 20.922 14.276 1.00 74.00 115 THR A CA 1
ATOM 978 C C . THR A 1 115 ? 2.827 21.092 14.627 1.00 74.00 115 THR A C 1
ATOM 980 O O . THR A 1 115 ? 3.648 20.169 14.544 1.00 74.00 115 THR A O 1
ATOM 983 N N . ASN A 1 116 ? 3.200 22.319 14.983 1.00 76.12 116 ASN A N 1
ATOM 984 C CA . ASN A 1 116 ? 4.576 22.675 15.334 1.00 76.12 116 ASN A CA 1
ATOM 985 C C . ASN A 1 116 ? 5.069 21.946 16.592 1.00 76.12 116 ASN A C 1
ATOM 987 O O . ASN A 1 116 ? 6.263 21.667 16.717 1.00 76.12 116 ASN A O 1
ATOM 991 N N . GLU A 1 117 ? 4.141 21.555 17.462 1.00 75.19 117 GLU A N 1
ATOM 992 C CA . GLU A 1 117 ? 4.402 20.835 18.704 1.00 75.19 117 GLU A CA 1
ATOM 993 C C . GLU A 1 117 ? 4.850 19.387 18.466 1.00 75.19 117 GLU A C 1
ATOM 995 O O . GLU A 1 117 ? 5.875 18.977 19.011 1.00 75.19 117 GLU A O 1
ATOM 1000 N N . LEU A 1 118 ? 4.193 18.646 17.557 1.00 75.69 118 LEU A N 1
ATOM 1001 C CA . LEU A 1 118 ? 4.637 17.296 17.177 1.00 75.69 118 LEU A CA 1
ATOM 1002 C C . LEU A 1 118 ? 6.034 17.332 16.542 1.00 75.69 118 LEU A C 1
ATOM 1004 O O . LEU A 1 118 ? 6.897 16.508 16.846 1.00 75.69 118 LEU A O 1
ATOM 1008 N N . ASN A 1 119 ? 6.272 18.323 15.680 1.00 79.19 119 ASN A N 1
ATOM 1009 C CA . ASN A 1 119 ? 7.562 18.513 15.024 1.00 79.19 119 ASN A CA 1
ATOM 1010 C C . ASN A 1 119 ? 8.637 19.109 15.948 1.00 79.19 119 ASN A C 1
ATOM 1012 O O . ASN A 1 119 ? 9.780 19.254 15.510 1.00 79.19 119 ASN A O 1
ATOM 1016 N N . LYS A 1 120 ? 8.288 19.499 17.185 1.00 76.94 120 LYS A N 1
ATOM 1017 C CA . LYS A 1 120 ? 9.147 20.268 18.103 1.00 76.94 120 LYS A CA 1
ATOM 1018 C C . LYS A 1 120 ? 9.782 21.500 17.433 1.00 76.94 120 LYS A C 1
ATOM 1020 O O . LYS A 1 120 ? 10.884 21.925 17.786 1.00 76.94 120 LYS A O 1
ATOM 1025 N N . LYS A 1 121 ? 9.109 22.075 16.431 1.00 84.12 121 LYS A N 1
ATOM 1026 C CA . LYS A 1 121 ? 9.564 23.250 15.682 1.00 84.12 121 LYS A CA 1
ATOM 1027 C C . LYS A 1 121 ? 8.907 24.480 16.288 1.00 84.12 121 LYS A C 1
ATOM 1029 O O . LYS A 1 121 ? 7.749 24.744 16.006 1.00 84.12 121 LYS A O 1
ATOM 1034 N N . LYS A 1 122 ? 9.652 25.259 17.074 1.00 83.19 122 LYS A N 1
ATOM 1035 C CA . LYS A 1 122 ? 9.190 26.591 17.495 1.00 83.19 122 LYS A CA 1
ATOM 1036 C C . LYS A 1 122 ? 8.943 27.460 16.269 1.00 83.19 122 LYS A C 1
ATOM 1038 O O . LYS A 1 122 ? 9.821 27.558 15.399 1.00 83.19 122 LYS A O 1
ATOM 1043 N N . SER A 1 123 ? 7.769 28.078 16.207 1.00 86.44 123 SER A N 1
ATOM 1044 C CA . SER A 1 123 ? 7.425 29.016 15.143 1.00 86.44 123 SER A CA 1
ATOM 1045 C C . SER A 1 123 ? 8.412 30.180 15.108 1.00 86.44 123 SER A C 1
ATOM 1047 O O . SER A 1 123 ? 8.978 30.568 16.129 1.00 86.44 123 SER A O 1
ATOM 1049 N N . TRP A 1 124 ? 8.607 30.784 13.936 1.00 87.56 124 TRP A N 1
ATOM 1050 C CA . TRP A 1 124 ? 9.534 31.910 13.782 1.00 87.56 124 TRP A CA 1
ATOM 1051 C C . TRP A 1 124 ? 9.192 33.106 14.692 1.00 87.56 124 TRP A C 1
ATOM 1053 O O . TRP A 1 124 ? 10.106 33.803 15.107 1.00 87.56 124 TRP A O 1
ATOM 1063 N N . TYR A 1 125 ? 7.919 33.307 15.055 1.00 87.19 125 TYR A N 1
ATOM 1064 C CA . TYR A 1 125 ? 7.479 34.372 15.967 1.00 87.19 125 TYR A CA 1
ATOM 1065 C C . TYR A 1 125 ? 7.778 34.089 17.452 1.00 87.19 125 TYR A C 1
ATOM 1067 O O . TYR A 1 125 ? 7.804 35.018 18.252 1.00 87.19 125 TYR A O 1
ATOM 1075 N N . GLU A 1 126 ? 8.023 32.830 17.837 1.00 85.94 126 GLU A N 1
ATOM 1076 C CA . GLU A 1 126 ? 8.475 32.467 19.195 1.00 85.94 126 GLU A CA 1
ATOM 1077 C C . GLU A 1 126 ? 9.986 32.662 19.356 1.00 85.94 126 GLU A C 1
ATOM 1079 O O . GLU A 1 126 ? 10.499 32.777 20.469 1.00 85.94 126 GLU A O 1
ATOM 1084 N N . LYS A 1 127 ? 10.722 32.669 18.239 1.00 84.69 127 LY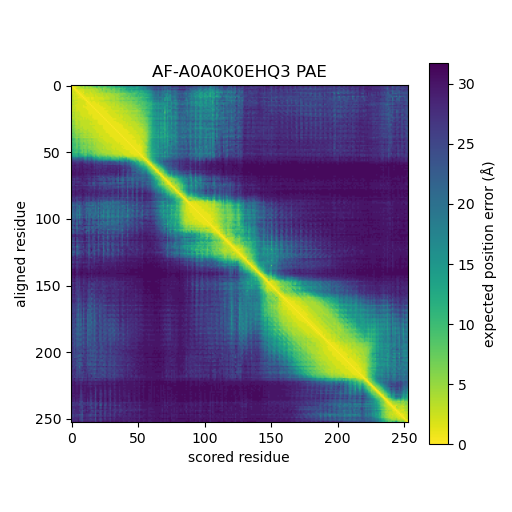S A N 1
ATOM 1085 C CA . LYS A 1 127 ? 12.158 32.928 18.225 1.00 84.69 127 LYS A CA 1
ATOM 1086 C C . LYS A 1 127 ? 12.372 34.436 18.165 1.00 84.69 127 LYS A C 1
ATOM 1088 O O . LYS A 1 127 ? 12.062 35.066 17.156 1.00 84.69 127 LYS A O 1
ATOM 1093 N N . LYS A 1 128 ? 12.941 35.021 19.226 1.00 80.88 128 LYS A N 1
ATOM 1094 C CA . LYS A 1 128 ? 13.426 36.407 19.163 1.00 80.88 128 LYS A CA 1
ATOM 1095 C C . LYS A 1 128 ? 14.400 36.543 17.975 1.00 80.88 128 LYS A C 1
ATOM 1097 O O . LYS A 1 128 ? 15.238 35.655 17.796 1.00 80.88 128 LYS A O 1
ATOM 1102 N N . PRO A 1 129 ? 14.292 37.594 17.142 1.00 81.44 129 PRO A N 1
ATOM 1103 C CA . PRO A 1 129 ? 15.250 37.809 16.065 1.00 81.44 129 PRO A CA 1
ATOM 1104 C C . PRO A 1 129 ? 16.638 37.989 16.681 1.00 81.44 129 PRO A C 1
ATOM 1106 O O . PRO A 1 129 ? 16.788 38.778 17.610 1.00 81.44 129 PRO A O 1
ATOM 1109 N N . ILE A 1 130 ? 17.627 37.250 16.176 1.00 76.44 130 ILE A N 1
ATOM 1110 C CA . ILE A 1 130 ? 19.018 37.341 16.631 1.00 76.44 130 ILE A CA 1
ATOM 1111 C C . ILE A 1 130 ? 19.511 38.745 16.282 1.00 76.44 130 ILE A C 1
ATOM 1113 O O . ILE A 1 130 ? 19.657 39.078 15.102 1.00 76.44 130 ILE A O 1
ATOM 1117 N N . ARG A 1 131 ? 19.706 39.601 17.286 1.00 77.06 131 ARG A N 1
ATOM 1118 C CA . ARG A 1 131 ? 20.311 40.918 17.083 1.00 77.06 131 ARG A CA 1
ATOM 1119 C C . ARG A 1 131 ? 21.811 40.785 17.307 1.00 77.06 131 ARG A C 1
ATOM 1121 O O . ARG A 1 131 ? 22.240 40.035 18.169 1.00 77.06 131 ARG A O 1
ATOM 1128 N N . HIS A 1 132 ? 22.613 41.540 16.556 1.00 68.56 132 HIS A N 1
ATOM 1129 C CA . HIS A 1 132 ? 24.085 41.459 16.582 1.00 68.56 132 HIS A CA 1
ATOM 1130 C C . HIS A 1 132 ? 24.688 41.582 18.001 1.00 68.56 132 HIS A C 1
ATOM 1132 O O . HIS A 1 132 ? 25.801 41.133 18.251 1.00 68.56 132 HIS A O 1
ATOM 1138 N N . TYR A 1 133 ? 23.975 42.203 18.941 1.00 67.94 133 TYR A N 1
ATOM 1139 C CA . TYR A 1 133 ? 24.431 42.352 20.319 1.00 67.94 133 TYR A CA 1
ATOM 1140 C C . TYR A 1 133 ? 23.968 41.232 21.277 1.00 67.94 133 TYR A C 1
ATOM 1142 O O . TYR A 1 133 ? 24.473 41.178 22.393 1.00 67.94 133 TYR A O 1
ATOM 1150 N N . ASP A 1 134 ? 23.052 40.339 20.874 1.00 63.69 134 ASP A N 1
ATOM 1151 C CA . ASP A 1 134 ? 22.614 39.196 21.700 1.00 63.69 134 ASP A CA 1
ATOM 1152 C C . ASP A 1 134 ? 23.732 38.144 21.868 1.00 63.69 134 ASP A C 1
ATOM 1154 O O . ASP A 1 134 ? 23.792 37.491 22.907 1.00 63.69 134 ASP A O 1
ATOM 1158 N N . ASP A 1 135 ? 24.653 38.027 20.902 1.00 61.19 135 ASP A N 1
ATOM 1159 C CA . ASP A 1 135 ? 25.779 37.074 20.954 1.00 61.19 135 ASP A CA 1
ATOM 1160 C C . ASP A 1 135 ? 26.853 37.448 21.991 1.00 61.19 135 ASP A C 1
ATOM 1162 O O . ASP A 1 135 ? 27.693 36.619 22.336 1.00 61.19 135 ASP A O 1
ATOM 1166 N N . PHE A 1 136 ? 26.841 38.673 22.531 1.00 57.03 136 PHE A N 1
ATOM 1167 C CA . PHE A 1 136 ? 27.855 39.094 23.505 1.00 57.03 136 PHE A CA 1
ATOM 1168 C C . PHE A 1 136 ? 27.648 38.515 24.902 1.00 57.03 136 PHE A C 1
ATOM 1170 O O . PHE A 1 136 ? 28.577 38.575 25.705 1.00 57.03 136 PHE A O 1
ATOM 1177 N N . ASN A 1 137 ? 26.464 37.980 25.211 1.00 54.50 137 ASN A N 1
ATOM 1178 C CA . ASN A 1 137 ? 26.136 37.629 26.591 1.00 54.50 137 ASN A CA 1
ATOM 1179 C C . ASN A 1 137 ? 26.096 36.127 26.890 1.00 54.50 137 ASN A C 1
ATOM 1181 O O . ASN A 1 137 ? 25.885 35.787 28.049 1.00 54.50 137 ASN A O 1
ATOM 1185 N N . ASP A 1 138 ? 26.301 35.243 25.905 1.00 53.12 138 ASP A N 1
ATOM 1186 C CA . ASP A 1 138 ? 26.152 33.792 26.131 1.00 53.12 138 ASP A CA 1
ATOM 1187 C C . ASP A 1 138 ? 27.421 32.956 25.920 1.00 53.12 138 ASP A C 1
ATOM 1189 O O . ASP A 1 138 ? 27.389 31.735 26.048 1.00 53.12 138 ASP A O 1
ATOM 1193 N N . LEU A 1 139 ? 28.574 33.582 25.670 1.00 45.47 139 LEU A N 1
ATOM 1194 C CA . LEU A 1 139 ? 29.851 32.872 25.600 1.00 45.47 139 LEU A CA 1
ATOM 1195 C C . LEU A 1 139 ? 30.926 33.625 26.385 1.00 45.47 139 LEU A C 1
ATOM 1197 O O . LEU A 1 139 ? 31.707 34.406 25.843 1.00 45.47 139 LEU A O 1
ATOM 1201 N N . SER A 1 140 ? 30.990 33.327 27.687 1.00 45.09 140 SER A N 1
ATOM 1202 C CA . SER A 1 140 ? 32.235 33.354 28.459 1.00 45.09 140 SER A CA 1
ATOM 1203 C C . SER A 1 140 ? 33.272 32.480 27.758 1.00 45.09 140 SER A C 1
ATOM 1205 O O . SER A 1 140 ? 33.426 31.304 28.071 1.00 45.09 140 SER A O 1
ATOM 1207 N N . THR A 1 141 ? 33.973 33.027 26.774 1.00 45.41 141 THR A N 1
ATOM 1208 C CA . THR A 1 141 ? 35.279 32.533 26.346 1.00 45.41 141 THR A CA 1
ATOM 1209 C C . THR A 1 141 ? 36.043 33.715 25.766 1.00 45.41 141 THR A C 1
ATOM 1211 O O . THR A 1 141 ? 35.938 34.036 24.582 1.00 45.41 141 THR A O 1
ATOM 1214 N N . GLU A 1 142 ? 36.798 34.392 26.637 1.00 40.44 142 GLU A N 1
ATOM 1215 C CA . GLU A 1 142 ? 37.973 35.174 26.269 1.00 40.44 142 GLU A CA 1
ATOM 1216 C C . GLU A 1 142 ? 38.748 34.475 25.147 1.00 40.44 142 GLU A C 1
ATOM 1218 O O . GLU A 1 142 ? 39.400 33.455 25.358 1.00 40.44 142 GLU A O 1
ATOM 1223 N N . GLY A 1 143 ? 38.727 35.040 23.947 1.00 41.09 143 GLY A N 1
ATOM 1224 C CA . GLY A 1 143 ? 39.634 34.574 22.915 1.00 41.09 143 GLY A CA 1
ATOM 1225 C C . GLY A 1 143 ? 39.204 34.991 21.533 1.00 41.09 143 GLY A C 1
ATOM 1226 O O . GLY A 1 143 ? 38.421 34.311 20.891 1.00 41.09 143 GLY A O 1
ATOM 1227 N N . GLN A 1 144 ? 39.837 36.053 21.046 1.00 49.03 144 GLN A N 1
ATOM 1228 C CA . GLN A 1 144 ? 39.847 36.453 19.640 1.00 49.03 144 GLN A CA 1
ATOM 1229 C C . GLN A 1 144 ? 38.609 37.242 19.207 1.00 49.03 144 GLN A C 1
ATOM 1231 O O . GLN A 1 144 ? 37.766 36.793 18.437 1.00 49.03 144 GLN A O 1
ATOM 1236 N N . LYS A 1 145 ? 38.587 38.515 19.626 1.00 51.75 145 LYS A N 1
ATOM 1237 C CA . LYS A 1 145 ? 37.984 39.594 18.835 1.00 51.75 145 LYS A CA 1
ATOM 1238 C C . LYS A 1 145 ? 38.622 39.550 17.444 1.00 51.75 145 LYS A C 1
ATOM 1240 O O . LYS A 1 145 ? 39.674 40.148 17.230 1.00 51.75 145 LYS A O 1
ATOM 1245 N N . GLN A 1 146 ? 38.039 38.783 16.529 1.00 52.12 146 GLN A N 1
ATOM 1246 C CA . GLN A 1 146 ? 38.475 38.765 15.143 1.00 52.12 146 GLN A CA 1
ATOM 1247 C C . GLN A 1 146 ? 38.315 40.185 14.614 1.00 52.12 146 GLN A C 1
ATOM 1249 O O . GLN A 1 146 ? 37.232 40.774 14.666 1.00 52.12 146 GLN A O 1
ATOM 1254 N N . SER A 1 147 ? 39.428 40.770 14.180 1.00 66.50 147 SER A N 1
ATOM 1255 C CA . SER A 1 147 ? 39.422 42.076 13.542 1.00 66.50 147 SER A CA 1
ATOM 1256 C C . SER A 1 147 ? 38.435 42.017 12.378 1.00 66.50 147 SER A C 1
ATOM 1258 O O . SER A 1 147 ? 38.470 41.078 11.586 1.00 66.50 147 SER A O 1
ATOM 1260 N N . TRP A 1 148 ? 37.543 43.002 12.253 1.00 63.88 148 TRP A N 1
ATOM 1261 C CA . TRP A 1 148 ? 36.532 43.062 11.184 1.00 63.88 148 TRP A CA 1
ATOM 1262 C C . TRP A 1 148 ? 37.129 42.843 9.778 1.00 63.88 148 TRP A C 1
ATOM 1264 O O . TRP A 1 148 ? 36.462 42.335 8.878 1.00 63.88 148 TRP A O 1
ATOM 1274 N N . LYS A 1 149 ? 38.413 43.185 9.605 1.00 69.19 149 LYS A N 1
ATOM 1275 C CA . LYS A 1 149 ? 39.191 42.965 8.384 1.00 69.19 149 LYS A CA 1
ATOM 1276 C C . LYS A 1 149 ? 39.425 41.483 8.072 1.00 69.19 149 LYS A C 1
ATOM 1278 O O . LYS A 1 149 ? 39.363 41.107 6.904 1.00 69.19 149 LYS A O 1
ATOM 1283 N N . ASP A 1 150 ? 39.657 40.656 9.089 1.00 69.44 150 ASP A N 1
ATOM 1284 C CA . ASP A 1 150 ? 39.846 39.209 8.933 1.00 69.44 150 ASP A CA 1
ATOM 1285 C C . ASP A 1 150 ? 38.520 38.534 8.579 1.00 69.44 150 ASP A C 1
ATOM 1287 O O . ASP A 1 150 ? 38.469 37.729 7.652 1.00 69.44 150 ASP A O 1
ATOM 1291 N N . MET A 1 151 ? 3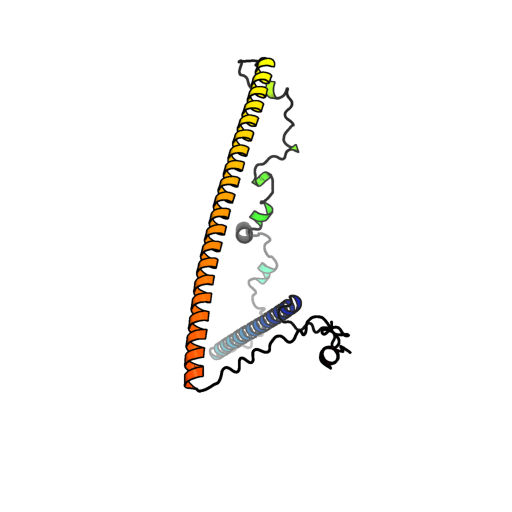7.426 38.965 9.214 1.00 64.19 151 MET A N 1
ATOM 1292 C CA . MET A 1 151 ? 36.071 38.495 8.907 1.00 64.19 151 MET A CA 1
ATOM 1293 C C . MET A 1 151 ? 35.667 38.816 7.459 1.00 64.19 151 MET A C 1
ATOM 1295 O O . MET A 1 151 ? 35.074 37.985 6.771 1.00 64.19 151 MET A O 1
ATOM 1299 N N . LEU A 1 152 ? 36.034 40.003 6.961 1.00 70.06 152 LEU A N 1
ATOM 1300 C CA . LEU A 1 152 ? 35.782 40.387 5.571 1.00 70.06 152 LEU A CA 1
ATOM 1301 C C . LEU A 1 152 ? 36.615 39.551 4.590 1.00 70.06 152 LEU A C 1
ATOM 1303 O O . LEU A 1 152 ? 36.110 39.149 3.546 1.00 70.06 152 LEU A O 1
ATOM 1307 N N . LYS A 1 153 ? 37.872 39.249 4.933 1.00 72.38 153 LYS A N 1
ATOM 1308 C CA . LYS A 1 153 ? 38.748 38.411 4.105 1.00 72.38 153 LYS A CA 1
ATOM 1309 C C . LYS A 1 153 ? 38.248 36.969 4.045 1.00 72.38 153 LYS A C 1
ATOM 1311 O O . LYS A 1 153 ? 38.246 36.371 2.974 1.00 72.38 153 LYS A O 1
ATOM 1316 N N . GLU A 1 154 ? 37.776 36.437 5.168 1.00 69.06 154 GLU A N 1
ATOM 1317 C CA . GLU A 1 154 ? 37.204 35.096 5.247 1.00 69.06 154 GLU A CA 1
ATOM 1318 C C . GLU A 1 154 ? 35.890 34.992 4.458 1.00 69.06 154 GLU A C 1
ATOM 1320 O O . GLU A 1 154 ? 35.687 34.019 3.735 1.00 69.06 154 GLU A O 1
ATOM 1325 N N . ARG A 1 155 ? 35.038 36.026 4.515 1.00 70.19 155 ARG A N 1
ATOM 1326 C CA . ARG A 1 155 ? 33.809 36.102 3.712 1.00 70.19 155 ARG A CA 1
ATOM 1327 C C . ARG A 1 155 ? 34.102 36.182 2.215 1.00 70.19 155 ARG A C 1
ATOM 1329 O O . ARG A 1 155 ? 33.571 35.378 1.462 1.00 70.19 155 ARG A O 1
ATOM 1336 N N . CYS A 1 156 ? 35.009 37.067 1.798 1.00 70.19 156 CYS A N 1
ATOM 1337 C CA . CYS A 1 156 ? 35.420 37.156 0.396 1.00 70.19 156 CYS A CA 1
ATOM 1338 C C . CYS A 1 156 ? 36.034 35.840 -0.109 1.00 70.19 156 CYS A C 1
ATOM 1340 O O . CYS A 1 156 ? 35.793 35.455 -1.248 1.00 70.19 156 CYS A O 1
ATOM 1342 N N . ASN A 1 157 ? 36.812 35.134 0.718 1.00 77.31 157 ASN A N 1
ATOM 1343 C CA . ASN A 1 157 ? 37.371 33.837 0.336 1.00 77.31 157 ASN A CA 1
ATOM 1344 C C . ASN A 1 157 ? 36.281 32.769 0.176 1.00 77.31 157 ASN A C 1
ATOM 1346 O O . ASN A 1 157 ? 36.317 32.041 -0.814 1.00 77.31 157 ASN A O 1
ATOM 1350 N N . LYS A 1 158 ? 35.299 32.719 1.089 1.00 75.50 158 LYS A N 1
ATOM 1351 C CA . LYS A 1 158 ? 34.133 31.822 0.992 1.00 75.50 158 LYS A CA 1
ATOM 1352 C C . LYS A 1 158 ? 33.336 32.092 -0.285 1.00 75.50 158 LYS A C 1
ATOM 1354 O O . LYS A 1 158 ? 33.102 31.163 -1.047 1.00 75.50 158 LYS A O 1
ATOM 1359 N N . ASP A 1 159 ? 33.044 33.356 -0.591 1.00 80.56 159 ASP A N 1
ATOM 1360 C CA . ASP A 1 159 ? 32.325 33.739 -1.816 1.00 80.56 159 ASP A CA 1
ATOM 1361 C C . ASP A 1 159 ? 33.096 33.311 -3.088 1.00 80.56 159 ASP A C 1
ATOM 1363 O O . ASP A 1 159 ? 32.513 32.857 -4.076 1.00 80.56 159 ASP A O 1
ATOM 1367 N N . VAL A 1 160 ? 34.432 33.411 -3.072 1.00 84.38 160 VAL A N 1
ATOM 1368 C CA . VAL A 1 160 ? 35.299 32.964 -4.178 1.00 84.38 160 VAL A CA 1
ATOM 1369 C C . VAL A 1 160 ? 35.326 31.436 -4.300 1.00 84.38 160 VAL A C 1
ATOM 1371 O O . VAL A 1 160 ? 35.372 30.915 -5.418 1.00 84.38 160 VAL A O 1
ATOM 1374 N N . GLU A 1 161 ? 35.326 30.709 -3.184 1.00 83.94 161 GLU A N 1
ATOM 1375 C CA . GLU A 1 161 ? 35.265 29.245 -3.164 1.00 83.94 161 GLU A CA 1
ATOM 1376 C C . GLU A 1 161 ? 33.912 28.736 -3.664 1.00 83.94 161 GLU A C 1
ATOM 1378 O O . GLU A 1 161 ? 33.887 27.922 -4.588 1.00 83.94 161 GLU A O 1
ATOM 1383 N N . GLU A 1 162 ? 32.806 29.299 -3.175 1.00 84.00 162 GLU A N 1
ATOM 1384 C CA . GLU A 1 162 ? 31.451 28.998 -3.650 1.00 84.00 162 GLU A CA 1
ATOM 1385 C C . GLU A 1 162 ? 31.323 29.249 -5.160 1.00 84.00 162 GLU A C 1
ATOM 1387 O O . GLU A 1 162 ? 30.784 28.422 -5.902 1.00 84.00 162 GLU A O 1
ATOM 1392 N N . PHE A 1 163 ? 31.893 30.350 -5.661 1.00 86.00 163 PHE A N 1
ATOM 1393 C CA . PHE A 1 163 ? 31.900 30.643 -7.092 1.00 86.00 163 PHE A CA 1
ATOM 1394 C C . PHE A 1 163 ? 32.706 29.617 -7.906 1.00 86.00 163 PHE A C 1
ATOM 1396 O O . PHE A 1 163 ? 32.277 29.202 -8.989 1.00 86.00 163 PHE A O 1
ATOM 1403 N N . LYS A 1 164 ? 33.862 29.165 -7.398 1.00 89.00 164 LYS A N 1
ATOM 1404 C CA . LYS A 1 164 ? 34.661 28.102 -8.036 1.00 89.00 164 LYS A CA 1
ATOM 1405 C C . LYS A 1 164 ? 33.912 26.771 -8.052 1.00 89.00 164 LYS A C 1
ATOM 1407 O O . LYS A 1 164 ? 33.948 26.073 -9.069 1.00 89.00 164 LYS A O 1
ATOM 1412 N N . GLU A 1 165 ? 33.231 26.421 -6.966 1.00 90.38 165 GLU A N 1
ATOM 1413 C CA . GLU A 1 165 ? 32.412 25.211 -6.884 1.00 90.38 165 GLU A CA 1
ATOM 1414 C C . GLU A 1 165 ? 31.248 25.253 -7.877 1.00 90.38 165 GLU A C 1
ATOM 1416 O O . GLU A 1 165 ? 31.065 24.299 -8.640 1.00 90.38 165 GLU A O 1
ATOM 1421 N N . ALA A 1 166 ? 30.541 26.383 -7.964 1.00 90.19 166 ALA A N 1
ATOM 1422 C CA . ALA A 1 166 ? 29.466 26.590 -8.932 1.00 90.19 166 ALA A CA 1
ATOM 1423 C C . ALA A 1 166 ? 29.963 26.460 -10.386 1.00 90.19 166 ALA A C 1
ATOM 1425 O O . ALA A 1 166 ? 29.331 25.797 -11.215 1.00 90.19 166 ALA A O 1
ATOM 1426 N N . LEU A 1 167 ? 31.136 27.021 -10.698 1.00 90.75 167 LEU A N 1
ATOM 1427 C CA . LEU A 1 167 ? 31.794 26.864 -12.001 1.00 90.75 167 LEU A CA 1
ATOM 1428 C C . LEU A 1 167 ? 32.121 25.397 -12.310 1.00 90.75 167 LEU A C 1
ATOM 1430 O O . LEU A 1 167 ? 31.848 24.914 -13.414 1.00 90.75 167 LEU A O 1
ATOM 1434 N N . LEU A 1 168 ? 32.679 24.663 -11.344 1.00 91.44 168 LEU A N 1
ATOM 1435 C CA . LEU A 1 168 ? 32.977 23.237 -11.495 1.00 91.44 168 LEU A CA 1
ATOM 1436 C C . LEU A 1 168 ? 31.707 22.407 -11.701 1.00 91.44 168 LEU A C 1
ATOM 1438 O O . LEU A 1 168 ? 31.712 21.449 -12.484 1.00 91.44 168 LEU A O 1
ATOM 1442 N N . GLU A 1 169 ? 30.620 22.757 -11.019 1.00 91.56 169 GLU A N 1
ATOM 1443 C CA . GLU A 1 169 ? 29.338 22.080 -11.154 1.00 91.56 169 GLU A CA 1
ATOM 1444 C C . GLU A 1 169 ? 28.707 22.322 -12.532 1.00 91.56 169 GLU A C 1
ATOM 1446 O O . GLU A 1 169 ? 28.254 21.369 -13.180 1.00 91.56 169 GLU A O 1
ATOM 1451 N N . GLU A 1 170 ? 28.782 23.547 -13.057 1.00 91.50 170 GLU A N 1
ATOM 1452 C CA . GLU A 1 170 ? 28.302 23.854 -14.406 1.00 91.50 170 GLU A CA 1
ATOM 1453 C C . GLU A 1 170 ? 29.150 23.148 -15.481 1.00 91.50 170 GLU A C 1
ATOM 1455 O O . GLU A 1 170 ? 28.596 22.546 -16.406 1.00 91.50 170 GLU A O 1
ATOM 1460 N N . ILE A 1 171 ? 30.479 23.069 -15.318 1.00 93.44 171 ILE A N 1
ATOM 1461 C CA . ILE A 1 171 ? 31.355 22.276 -16.205 1.00 93.44 171 ILE A CA 1
ATOM 1462 C C . ILE A 1 171 ? 30.967 20.788 -16.173 1.00 93.44 171 ILE A C 1
ATOM 1464 O O . ILE A 1 171 ? 30.876 20.134 -17.220 1.00 93.44 171 ILE A O 1
ATOM 1468 N N . LYS A 1 172 ? 30.702 20.217 -14.989 1.00 92.44 172 LYS A N 1
ATOM 1469 C CA . LYS A 1 172 ? 30.226 18.825 -14.854 1.00 92.44 172 LYS A CA 1
ATOM 1470 C C . LYS A 1 172 ? 28.883 18.626 -15.562 1.00 92.44 172 LYS A C 1
ATOM 1472 O O . LYS A 1 172 ? 28.682 17.609 -16.239 1.00 92.44 172 LYS A O 1
ATOM 1477 N N . LYS A 1 173 ? 27.969 19.590 -15.441 1.00 91.31 173 LYS A N 1
ATOM 1478 C CA . LYS A 1 173 ? 26.647 19.571 -16.080 1.00 91.31 173 LYS A CA 1
ATOM 1479 C C . LYS A 1 173 ? 26.755 19.627 -17.603 1.00 91.31 173 LYS A C 1
ATOM 1481 O O . LYS A 1 173 ? 26.087 18.834 -18.275 1.00 91.31 173 LYS A O 1
ATOM 1486 N N . GLN A 1 174 ? 27.636 20.469 -18.145 1.00 89.81 174 GLN A N 1
ATOM 1487 C CA . GLN A 1 174 ? 27.927 20.538 -19.581 1.00 89.81 174 GLN A CA 1
ATOM 1488 C C . GLN A 1 174 ? 28.515 19.221 -20.104 1.00 89.81 174 GLN A C 1
ATOM 1490 O O . GLN A 1 174 ? 27.941 18.622 -21.015 1.00 89.81 174 GLN A O 1
ATOM 1495 N N . LYS A 1 175 ? 29.536 18.659 -19.440 1.00 91.56 175 LYS A N 1
ATOM 1496 C CA . LYS A 1 175 ? 30.099 17.337 -19.796 1.00 91.56 175 LYS A CA 1
ATOM 1497 C C . LYS A 1 175 ? 29.042 16.224 -19.792 1.00 91.56 175 LYS A C 1
ATOM 1499 O O . LYS A 1 175 ? 29.050 15.326 -20.641 1.00 91.56 175 LYS A O 1
ATOM 1504 N N . LYS A 1 176 ? 28.094 16.261 -18.846 1.00 89.94 176 LYS A N 1
ATOM 1505 C CA . LYS A 1 176 ? 26.982 15.296 -18.777 1.00 89.94 176 LYS A CA 1
ATOM 1506 C C . LYS A 1 176 ? 25.999 15.466 -19.942 1.00 89.94 176 LYS A C 1
ATOM 1508 O O . LYS A 1 176 ? 25.522 14.451 -20.458 1.00 89.94 176 LYS A O 1
ATOM 1513 N N . LYS A 1 177 ? 25.706 16.704 -20.363 1.00 88.25 177 LYS A N 1
ATOM 1514 C CA . LYS A 1 177 ? 24.880 17.000 -21.550 1.00 88.25 177 LYS A CA 1
ATOM 1515 C C . LYS A 1 177 ? 25.549 16.486 -22.828 1.00 88.25 177 LYS A C 1
ATOM 1517 O O . LYS A 1 177 ? 24.939 15.683 -23.532 1.00 88.25 177 LYS A O 1
ATOM 1522 N N . GLU A 1 178 ? 26.822 16.801 -23.050 1.00 89.75 178 GLU A N 1
ATOM 1523 C CA . GLU A 1 178 ? 27.582 16.329 -24.220 1.00 89.75 178 GLU A CA 1
ATOM 1524 C C . GLU A 1 178 ? 27.631 14.795 -24.311 1.00 89.75 178 GLU A C 1
ATOM 1526 O O . GLU A 1 178 ? 27.408 14.200 -25.371 1.00 89.75 178 GLU A O 1
ATOM 1531 N N . LYS A 1 179 ? 27.854 14.110 -23.178 1.00 89.50 179 LYS A N 1
ATOM 1532 C CA . LYS A 1 179 ? 27.857 12.638 -23.127 1.00 89.50 179 LYS A CA 1
ATOM 1533 C C . LYS A 1 179 ? 26.490 12.043 -23.480 1.00 89.50 179 LYS A C 1
ATOM 1535 O O . LYS A 1 179 ? 26.438 10.977 -24.104 1.00 89.50 179 LYS A O 1
ATOM 1540 N N . LYS A 1 180 ? 25.385 12.694 -23.091 1.00 87.06 180 LYS A N 1
ATOM 1541 C CA . LYS A 1 180 ? 24.024 12.279 -23.474 1.00 87.06 180 LYS A CA 1
ATOM 1542 C C . LYS A 1 180 ? 23.795 12.463 -24.976 1.00 87.06 180 LYS A C 1
ATOM 1544 O O . LYS A 1 180 ? 23.368 11.509 -25.625 1.00 87.06 180 LYS A O 1
ATOM 1549 N N . GLU A 1 181 ? 24.158 13.614 -25.537 1.00 87.31 181 GLU A N 1
ATOM 1550 C CA . GLU A 1 181 ? 24.008 13.882 -26.973 1.00 87.31 181 GLU A CA 1
ATOM 1551 C C . GLU A 1 181 ? 24.824 12.915 -27.837 1.00 87.31 181 GLU A C 1
ATOM 1553 O O . GLU A 1 181 ? 24.317 12.374 -28.823 1.00 87.31 181 GLU A O 1
ATOM 1558 N N . LYS A 1 182 ? 26.070 12.612 -27.444 1.00 87.44 182 LYS A N 1
ATOM 1559 C CA . LYS A 1 182 ? 26.919 11.643 -28.158 1.00 87.44 182 LYS A CA 1
ATOM 1560 C C . LYS A 1 182 ? 26.294 10.242 -28.175 1.00 87.44 182 LYS A C 1
ATOM 1562 O O . LYS A 1 182 ? 26.320 9.567 -29.207 1.00 87.44 182 LYS A O 1
ATOM 1567 N N . LYS A 1 183 ? 25.683 9.809 -27.062 1.00 86.00 183 LYS A N 1
ATOM 1568 C CA . LYS A 1 183 ? 24.940 8.536 -26.990 1.00 86.00 183 LYS A CA 1
ATOM 1569 C C . LYS A 1 183 ? 23.704 8.542 -27.892 1.00 86.00 183 LYS A C 1
ATOM 1571 O O . LYS A 1 183 ? 23.435 7.538 -28.551 1.00 86.00 183 LYS A O 1
ATOM 1576 N N . GLU A 1 184 ? 22.961 9.644 -27.940 1.00 84.62 184 GLU A N 1
ATOM 1577 C CA . GLU A 1 184 ? 21.768 9.753 -28.783 1.00 84.62 184 GLU A CA 1
ATOM 1578 C C . GLU A 1 184 ? 22.117 9.738 -30.279 1.00 84.62 184 GLU A C 1
ATOM 1580 O O . GLU A 1 184 ? 21.498 8.997 -31.047 1.00 84.62 184 GLU A O 1
ATOM 1585 N N . LYS A 1 185 ? 23.166 10.470 -30.686 1.00 84.38 185 LYS A N 1
ATOM 1586 C CA . LYS A 1 185 ? 23.688 10.456 -32.063 1.00 84.38 185 LYS A CA 1
ATOM 1587 C C . LYS A 1 185 ? 24.098 9.044 -32.496 1.00 84.38 185 LYS A C 1
ATOM 1589 O O . LYS A 1 185 ? 23.716 8.614 -33.585 1.00 84.38 185 LYS A O 1
ATOM 1594 N N . LYS A 1 186 ? 24.785 8.281 -31.631 1.00 83.69 186 LYS A N 1
ATOM 1595 C CA . LYS A 1 186 ? 25.162 6.883 -31.917 1.00 83.69 186 LYS A CA 1
ATOM 1596 C C . LYS A 1 186 ? 23.934 5.985 -32.124 1.00 83.69 186 LYS A C 1
ATOM 1598 O O . LYS A 1 186 ? 23.864 5.276 -33.123 1.00 83.69 186 LYS A O 1
ATOM 1603 N N . LYS A 1 187 ? 22.923 6.088 -31.251 1.00 82.81 187 LYS A N 1
ATOM 1604 C CA . LYS A 1 187 ? 21.659 5.335 -31.387 1.00 82.81 187 LYS A CA 1
ATOM 1605 C C . LYS A 1 187 ? 20.893 5.685 -32.668 1.00 82.81 187 LYS A C 1
ATOM 1607 O O . LYS A 1 187 ? 20.300 4.800 -33.282 1.00 82.81 187 LYS A O 1
ATOM 1612 N N . LYS A 1 188 ? 20.872 6.962 -33.075 1.00 80.56 188 LYS A N 1
ATOM 1613 C CA . LYS A 1 188 ? 20.237 7.392 -34.336 1.00 80.56 188 LYS A CA 1
ATOM 1614 C C . LYS A 1 188 ? 20.959 6.809 -35.555 1.00 80.56 188 LYS A C 1
ATOM 1616 O O . LYS A 1 188 ? 20.277 6.345 -36.466 1.00 80.56 188 LYS A O 1
ATOM 1621 N N . LYS A 1 189 ? 22.298 6.777 -35.543 1.00 80.81 189 LYS A N 1
ATOM 1622 C CA . LYS A 1 189 ? 23.105 6.187 -36.623 1.00 80.81 189 LYS A CA 1
ATOM 1623 C C . LYS A 1 189 ? 22.852 4.682 -36.764 1.00 80.81 189 LYS A C 1
ATOM 1625 O O . LYS A 1 189 ? 22.422 4.256 -37.825 1.00 80.81 189 LYS A O 1
ATOM 1630 N N . GLU A 1 190 ? 22.922 3.920 -35.670 1.00 82.38 190 GLU A N 1
ATOM 1631 C CA . GLU A 1 190 ? 22.624 2.474 -35.687 1.00 82.38 190 GLU A CA 1
ATOM 1632 C C . GLU A 1 190 ? 21.207 2.158 -36.199 1.00 82.38 190 GLU A C 1
ATOM 1634 O O . GLU A 1 190 ? 20.997 1.187 -36.926 1.00 82.38 190 GLU A O 1
ATOM 1639 N N . LYS A 1 191 ? 20.205 2.978 -35.845 1.00 83.12 191 LYS A N 1
ATOM 1640 C CA . LYS A 1 191 ? 18.840 2.824 -36.376 1.00 83.12 191 LYS A CA 1
ATOM 1641 C C . LYS A 1 191 ? 18.765 3.095 -37.879 1.00 83.12 191 LYS A C 1
ATOM 1643 O O . LYS A 1 191 ? 17.961 2.452 -38.551 1.00 83.12 191 LYS A O 1
ATOM 1648 N N . LYS A 1 192 ? 19.541 4.052 -38.393 1.00 82.56 192 LYS A N 1
ATOM 1649 C CA . LYS A 1 192 ? 19.591 4.373 -39.824 1.00 82.56 192 LYS A CA 1
ATOM 1650 C C . LYS A 1 192 ? 20.236 3.225 -40.603 1.00 82.56 192 LYS A C 1
ATOM 1652 O O . LYS A 1 192 ? 19.613 2.734 -41.538 1.00 82.56 192 LYS A O 1
ATOM 1657 N N . ASP A 1 193 ? 21.365 2.713 -40.121 1.00 87.56 193 ASP A N 1
ATOM 1658 C CA . ASP A 1 193 ? 22.084 1.595 -40.743 1.00 87.56 193 ASP A CA 1
ATOM 1659 C C . ASP A 1 193 ? 21.196 0.335 -40.807 1.00 87.56 193 ASP A C 1
ATOM 1661 O O . ASP A 1 193 ? 21.048 -0.285 -41.858 1.00 87.56 193 ASP A O 1
ATOM 1665 N N . LYS A 1 194 ? 20.481 0.009 -39.716 1.00 88.31 194 LYS A N 1
ATOM 1666 C CA . LYS A 1 194 ? 19.500 -1.096 -39.704 1.00 88.31 194 LYS A CA 1
ATOM 1667 C C . LYS A 1 194 ? 18.362 -0.894 -40.708 1.00 88.31 194 LYS A C 1
ATOM 1669 O O . LYS A 1 194 ? 17.948 -1.849 -41.359 1.00 88.31 194 LYS A O 1
ATOM 1674 N N . LYS A 1 195 ? 17.838 0.331 -40.838 1.00 89.19 195 LYS A N 1
ATOM 1675 C CA . LYS A 1 195 ? 16.782 0.645 -41.816 1.00 89.19 195 LYS A CA 1
ATOM 1676 C C . LYS A 1 195 ? 17.276 0.488 -43.252 1.00 89.19 195 LYS A C 1
ATOM 1678 O O . LYS A 1 195 ? 16.530 -0.028 -44.078 1.00 89.19 195 LYS A O 1
ATOM 1683 N N . GLU A 1 196 ? 18.505 0.906 -43.540 1.00 90.56 196 GLU A N 1
ATOM 1684 C CA . GLU A 1 196 ? 19.121 0.754 -44.862 1.00 90.56 196 GLU A CA 1
ATOM 1685 C C . GLU A 1 196 ? 19.352 -0.725 -45.207 1.00 90.56 196 GLU A C 1
ATOM 1687 O O . GLU A 1 196 ? 19.014 -1.147 -46.311 1.00 90.56 196 GLU A O 1
ATOM 1692 N N . ILE A 1 197 ? 19.806 -1.543 -44.249 1.00 94.06 197 ILE A N 1
ATOM 1693 C CA . ILE A 1 197 ? 19.935 -3.002 -44.420 1.00 94.06 197 ILE A CA 1
ATOM 1694 C C . ILE A 1 197 ? 18.572 -3.647 -44.717 1.00 94.06 197 ILE A C 1
ATOM 1696 O O . ILE A 1 197 ? 18.441 -4.421 -45.663 1.00 94.06 197 ILE A O 1
ATOM 1700 N N . ILE A 1 198 ? 17.529 -3.294 -43.957 1.00 92.00 198 ILE A N 1
ATOM 1701 C CA . ILE A 1 198 ? 16.172 -3.818 -44.184 1.00 92.00 198 ILE A CA 1
ATOM 1702 C C . ILE A 1 198 ? 15.638 -3.393 -45.556 1.00 92.00 198 ILE A C 1
ATOM 1704 O O . ILE A 1 198 ? 14.949 -4.172 -46.212 1.00 92.00 198 ILE A O 1
ATOM 1708 N N . LYS A 1 199 ? 15.944 -2.171 -46.006 1.00 92.94 199 LYS A N 1
ATOM 1709 C CA . LYS A 1 199 ? 15.536 -1.686 -47.327 1.00 92.94 199 LYS A CA 1
ATOM 1710 C C . LYS A 1 199 ? 16.160 -2.529 -48.445 1.00 92.94 199 LYS A C 1
ATOM 1712 O O . LYS A 1 199 ? 15.422 -2.962 -49.323 1.00 92.94 199 LYS A O 1
ATOM 1717 N N . LYS A 1 200 ? 17.452 -2.860 -48.345 1.00 94.50 200 LYS A N 1
ATOM 1718 C CA . LYS A 1 200 ? 18.134 -3.758 -49.297 1.00 94.50 200 LYS A CA 1
ATOM 1719 C C . LYS A 1 200 ? 17.495 -5.150 -49.348 1.00 94.50 200 LYS A C 1
ATOM 1721 O O . LYS A 1 200 ? 17.215 -5.647 -50.429 1.00 94.50 200 LYS A O 1
ATOM 1726 N N . LEU A 1 201 ? 17.169 -5.740 -48.194 1.00 94.50 201 LEU A N 1
ATOM 1727 C CA . LEU A 1 201 ? 16.493 -7.048 -48.134 1.00 94.50 201 LEU A CA 1
ATOM 1728 C C . LEU A 1 201 ? 15.081 -7.023 -48.742 1.00 94.50 201 LEU A C 1
ATOM 1730 O O . LEU A 1 201 ? 14.628 -8.013 -49.317 1.00 94.50 201 LEU A O 1
ATOM 1734 N N . ARG A 1 202 ? 14.365 -5.899 -48.611 1.00 93.94 202 ARG A N 1
ATOM 1735 C CA . ARG A 1 202 ? 13.059 -5.708 -49.261 1.00 93.94 202 ARG A CA 1
ATOM 1736 C C . ARG A 1 202 ? 13.203 -5.600 -50.774 1.00 93.94 202 ARG A C 1
ATOM 1738 O O . ARG A 1 202 ? 12.427 -6.227 -51.481 1.00 93.94 202 ARG A O 1
ATOM 1745 N N . GLU A 1 203 ? 14.184 -4.844 -51.258 1.00 94.75 203 GLU A N 1
ATOM 1746 C CA . GLU A 1 203 ? 14.482 -4.722 -52.692 1.00 94.75 203 GLU A CA 1
ATOM 1747 C C . GLU A 1 203 ? 14.874 -6.080 -53.297 1.00 94.75 203 GLU A C 1
ATOM 1749 O O . GLU A 1 203 ? 14.341 -6.465 -54.334 1.00 94.75 203 GLU A O 1
ATOM 1754 N N . GLU A 1 204 ? 15.708 -6.858 -52.602 1.00 95.06 204 GLU A N 1
ATOM 1755 C CA . GLU A 1 204 ? 16.088 -8.213 -53.014 1.00 95.06 204 GLU A CA 1
ATOM 1756 C C . GLU A 1 204 ? 14.881 -9.165 -53.078 1.00 95.06 204 GLU A C 1
ATOM 1758 O O . GLU A 1 204 ? 14.722 -9.905 -54.049 1.00 95.06 204 GLU A O 1
ATOM 1763 N N . ARG A 1 205 ? 13.982 -9.120 -52.081 1.00 92.94 205 ARG A N 1
ATOM 1764 C CA . ARG A 1 205 ? 12.737 -9.908 -52.098 1.00 92.94 205 ARG A CA 1
ATOM 1765 C C . ARG A 1 205 ? 11.841 -9.527 -53.277 1.00 92.94 205 ARG A C 1
ATOM 1767 O O . ARG A 1 205 ? 11.383 -10.417 -53.982 1.00 92.94 205 ARG A O 1
ATOM 1774 N N . MET A 1 206 ? 11.631 -8.231 -53.511 1.00 92.50 206 MET A N 1
ATOM 1775 C CA . MET A 1 206 ? 10.812 -7.749 -54.628 1.00 92.50 206 MET A CA 1
ATOM 1776 C C . MET A 1 206 ? 11.378 -8.182 -55.984 1.00 92.50 206 MET A C 1
ATOM 177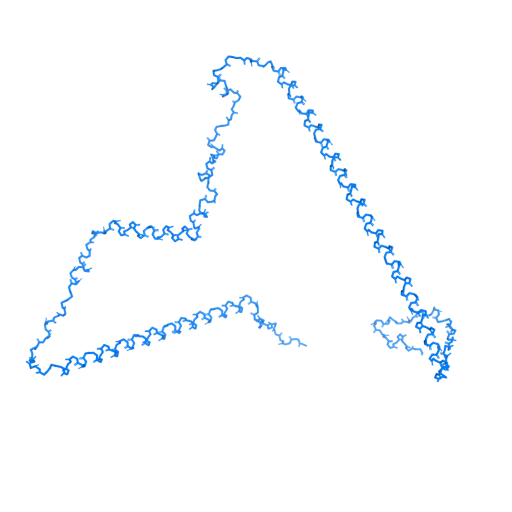8 O O . MET A 1 206 ? 10.611 -8.455 -56.903 1.00 92.50 206 MET A O 1
ATOM 1782 N N . ASN A 1 207 ? 12.704 -8.253 -56.126 1.00 95.69 207 ASN A N 1
ATOM 1783 C CA . ASN A 1 207 ? 13.332 -8.738 -57.354 1.00 95.69 207 ASN A CA 1
ATOM 1784 C C . ASN A 1 207 ? 13.093 -10.238 -57.557 1.00 95.69 207 ASN A C 1
ATOM 1786 O O . ASN A 1 207 ? 12.682 -10.627 -58.646 1.00 95.69 207 ASN A O 1
ATOM 1790 N N . ARG A 1 208 ? 13.225 -11.059 -56.505 1.00 93.19 208 ARG A N 1
ATOM 1791 C CA . ARG A 1 208 ? 12.880 -12.489 -56.579 1.00 93.19 208 ARG A CA 1
ATOM 1792 C C . ARG A 1 208 ? 11.412 -12.721 -56.921 1.00 93.19 208 ARG A C 1
ATOM 1794 O O . ARG A 1 208 ? 11.118 -13.501 -57.815 1.00 93.19 208 ARG A O 1
ATOM 1801 N N . GLU A 1 209 ? 10.495 -12.000 -56.279 1.00 92.25 209 GLU A N 1
ATOM 1802 C CA . GLU A 1 209 ? 9.059 -12.105 -56.572 1.00 92.25 209 GLU A CA 1
ATOM 1803 C C . GLU A 1 209 ? 8.743 -11.699 -58.021 1.00 92.25 209 GLU A C 1
ATOM 1805 O O . GLU A 1 209 ? 7.915 -12.331 -58.673 1.00 92.25 209 GLU A O 1
ATOM 1810 N N . LYS A 1 210 ? 9.423 -10.677 -58.564 1.00 91.19 210 LYS A N 1
ATOM 1811 C CA . LYS A 1 210 ? 9.309 -10.307 -59.985 1.00 91.19 210 LYS A CA 1
ATOM 1812 C C . LYS A 1 210 ? 9.833 -11.408 -60.907 1.00 91.19 210 LYS A C 1
ATOM 1814 O O . LYS A 1 210 ? 9.190 -11.700 -61.910 1.00 91.19 210 LYS A O 1
ATOM 1819 N N . GLU A 1 211 ? 10.973 -12.015 -60.588 1.00 92.19 211 GLU A N 1
ATOM 1820 C CA . GLU A 1 211 ? 11.545 -13.124 -61.362 1.00 92.19 211 GLU A CA 1
ATOM 1821 C C . GLU A 1 211 ? 10.649 -14.370 -61.328 1.00 92.19 211 GLU A C 1
ATOM 1823 O O . GLU A 1 211 ? 10.394 -14.973 -62.370 1.00 92.19 211 GLU A O 1
ATOM 1828 N N . GLU A 1 212 ? 10.116 -14.729 -60.159 1.00 89.44 212 GLU A N 1
ATOM 1829 C CA . GLU A 1 212 ? 9.177 -15.841 -59.985 1.00 89.44 212 GLU A CA 1
ATOM 1830 C C . GLU A 1 212 ? 7.859 -15.574 -60.709 1.00 89.44 212 GLU A C 1
ATOM 1832 O O . GLU A 1 212 ? 7.398 -16.427 -61.465 1.00 89.44 212 GLU A O 1
ATOM 1837 N N . LYS A 1 213 ? 7.295 -14.367 -60.579 1.00 87.94 213 LYS A N 1
ATOM 1838 C CA . LYS A 1 213 ? 6.105 -13.956 -61.334 1.00 87.94 213 LYS A CA 1
ATOM 1839 C C . LYS A 1 213 ? 6.351 -14.017 -62.839 1.00 87.94 213 LYS A C 1
ATOM 1841 O O . LYS A 1 213 ? 5.492 -14.493 -63.570 1.00 87.94 213 LYS A O 1
ATOM 1846 N N . ASN A 1 214 ? 7.524 -13.597 -63.311 1.00 88.31 214 ASN A N 1
ATOM 1847 C CA . ASN A 1 214 ? 7.877 -13.700 -64.725 1.00 88.31 214 ASN A CA 1
ATOM 1848 C C . ASN A 1 214 ? 7.958 -15.163 -65.184 1.00 88.31 214 ASN A C 1
ATOM 1850 O O . ASN A 1 214 ? 7.416 -15.488 -66.235 1.00 88.31 214 ASN A O 1
ATOM 1854 N N . ARG A 1 215 ? 8.564 -16.060 -64.395 1.00 86.81 215 ARG A N 1
ATOM 1855 C CA . ARG A 1 215 ? 8.599 -17.505 -64.696 1.00 86.81 215 ARG A CA 1
ATOM 1856 C C . ARG A 1 215 ? 7.203 -18.122 -64.731 1.00 86.81 215 ARG A C 1
ATOM 1858 O O . ARG A 1 215 ? 6.895 -18.870 -65.652 1.00 86.81 215 ARG A O 1
ATOM 1865 N N . VAL A 1 216 ? 6.361 -17.786 -63.757 1.00 88.75 216 VAL A N 1
ATOM 1866 C CA . VAL A 1 216 ? 4.966 -18.234 -63.675 1.00 88.75 216 VAL A CA 1
ATOM 1867 C C . VAL A 1 216 ? 4.160 -17.715 -64.869 1.00 88.75 216 VAL A C 1
ATOM 1869 O O . VAL A 1 216 ? 3.444 -18.486 -65.496 1.00 88.75 216 VAL A O 1
ATOM 1872 N N . ASN A 1 217 ? 4.327 -16.448 -65.249 1.00 86.81 217 ASN A N 1
ATOM 1873 C CA . ASN A 1 217 ? 3.642 -15.868 -66.405 1.00 86.81 217 ASN A CA 1
ATOM 1874 C C . ASN A 1 217 ? 4.079 -16.524 -67.722 1.00 86.81 217 ASN A C 1
ATOM 1876 O O . ASN A 1 217 ? 3.228 -16.807 -68.562 1.00 86.81 217 ASN A O 1
ATOM 1880 N N . ILE A 1 218 ? 5.374 -16.834 -67.877 1.00 87.12 218 ILE A N 1
ATOM 1881 C CA . ILE A 1 218 ? 5.885 -17.621 -69.011 1.00 87.12 218 ILE A CA 1
ATOM 1882 C C . ILE A 1 218 ? 5.243 -19.017 -69.028 1.00 87.12 218 ILE A C 1
ATOM 1884 O O . ILE A 1 218 ? 4.801 -19.462 -70.083 1.00 87.12 218 ILE A O 1
ATOM 1888 N N . LEU A 1 219 ? 5.146 -19.687 -67.872 1.00 87.31 219 LEU A N 1
ATOM 1889 C CA . LEU A 1 219 ? 4.560 -21.027 -67.755 1.00 87.31 219 LEU A CA 1
ATOM 1890 C C . LEU A 1 219 ? 3.061 -21.051 -68.090 1.00 87.31 219 LEU A C 1
ATOM 1892 O O . LEU A 1 219 ? 2.611 -21.938 -68.808 1.00 87.31 219 LEU A O 1
ATOM 1896 N N . PHE A 1 220 ? 2.292 -20.080 -67.594 1.00 84.69 220 PHE A N 1
ATOM 1897 C CA . PHE A 1 220 ? 0.858 -19.971 -67.877 1.00 84.69 220 PHE A CA 1
ATOM 1898 C C . PHE A 1 220 ? 0.552 -19.360 -69.250 1.00 84.69 220 PHE A C 1
ATOM 1900 O O . PHE A 1 220 ? -0.617 -19.230 -69.605 1.00 84.69 220 PHE A O 1
ATOM 1907 N N . GLY A 1 221 ? 1.567 -18.943 -70.016 1.00 79.75 221 GLY A N 1
ATOM 1908 C CA . GLY A 1 221 ? 1.359 -18.230 -71.275 1.00 79.75 221 GLY A CA 1
ATOM 1909 C C . GLY A 1 221 ? 0.594 -16.914 -71.097 1.00 79.75 221 GLY A C 1
ATOM 1910 O O . GLY A 1 221 ? 0.061 -16.383 -72.071 1.00 79.75 221 GLY A O 1
ATOM 1911 N N . ILE A 1 222 ? 0.542 -16.378 -69.869 1.00 72.31 222 ILE A N 1
ATOM 1912 C CA . ILE A 1 222 ? 0.010 -15.046 -69.600 1.00 72.31 222 ILE A CA 1
ATOM 1913 C C . ILE A 1 222 ? 1.038 -14.105 -70.203 1.00 72.31 222 ILE A C 1
ATOM 1915 O O . ILE A 1 222 ? 2.055 -13.781 -69.583 1.00 72.31 222 ILE A O 1
ATOM 1919 N N . LYS A 1 223 ? 0.804 -13.711 -71.457 1.00 65.38 223 LYS A N 1
ATOM 1920 C CA . LYS A 1 223 ? 1.512 -12.594 -72.060 1.00 65.38 223 LYS A CA 1
ATOM 1921 C C . LYS A 1 223 ? 1.395 -11.465 -71.053 1.00 65.38 223 LYS A C 1
ATOM 1923 O O . LYS A 1 223 ? 0.297 -11.030 -70.716 1.00 65.38 223 LYS A O 1
ATOM 1928 N N . ASN A 1 224 ? 2.541 -11.034 -70.539 1.00 57.31 224 ASN A N 1
ATOM 1929 C CA . ASN A 1 224 ? 2.650 -9.728 -69.935 1.00 57.31 224 ASN A CA 1
ATOM 1930 C C . ASN A 1 224 ? 2.330 -8.742 -71.062 1.00 57.31 224 ASN A C 1
ATOM 1932 O O . ASN A 1 224 ? 3.241 -8.181 -71.666 1.00 57.31 224 ASN A O 1
ATOM 1936 N N . GLU A 1 225 ? 1.046 -8.505 -71.324 1.00 49.53 225 GLU A N 1
ATOM 1937 C CA . GLU A 1 225 ? 0.541 -7.206 -71.740 1.00 49.53 225 GLU A CA 1
ATOM 1938 C C . GLU A 1 225 ? 0.801 -6.260 -70.562 1.00 49.53 225 GLU A C 1
ATOM 1940 O O . GLU A 1 225 ? -0.071 -5.654 -69.961 1.00 49.53 225 GLU A O 1
ATOM 1945 N N . ILE A 1 226 ? 2.086 -6.080 -70.257 1.00 52.16 226 ILE A N 1
ATOM 1946 C CA . ILE A 1 226 ? 2.601 -4.744 -70.106 1.00 52.16 226 ILE A CA 1
ATOM 1947 C C . ILE A 1 226 ? 2.514 -4.218 -71.539 1.00 52.16 226 ILE A C 1
ATOM 1949 O O . ILE A 1 226 ? 3.510 -4.117 -72.259 1.00 52.16 226 ILE A O 1
ATOM 1953 N N . GLU A 1 227 ? 1.281 -3.910 -71.956 1.00 45.31 227 GLU A N 1
ATOM 1954 C CA . GLU A 1 227 ? 1.043 -2.640 -72.587 1.00 45.31 227 GLU A CA 1
ATOM 1955 C C . GLU A 1 227 ? 1.849 -1.695 -71.712 1.00 45.31 227 GLU A C 1
ATOM 1957 O O . GLU A 1 227 ? 1.518 -1.349 -70.577 1.00 45.31 227 GLU A O 1
ATOM 1962 N N . LYS A 1 228 ? 3.034 -1.382 -72.224 1.00 47.31 228 LYS A N 1
ATOM 1963 C CA . LYS A 1 228 ? 3.509 -0.033 -72.147 1.00 47.31 228 LYS A CA 1
ATOM 1964 C C . LYS A 1 228 ? 2.320 0.740 -72.711 1.00 47.31 228 LYS A C 1
ATOM 1966 O O . LYS A 1 228 ? 2.264 0.991 -73.909 1.00 47.31 228 LYS A O 1
ATOM 1971 N N . GLU A 1 229 ? 1.337 1.041 -71.859 1.00 41.75 229 GLU A N 1
ATOM 1972 C CA . GLU A 1 229 ? 0.722 2.342 -71.882 1.00 41.75 229 GLU A CA 1
ATOM 1973 C C . GLU A 1 229 ? 1.946 3.239 -71.768 1.00 41.75 229 GLU A C 1
ATOM 1975 O O . GLU A 1 229 ? 2.459 3.543 -70.693 1.00 41.75 229 GLU A O 1
ATOM 1980 N N . GLU A 1 230 ? 2.537 3.498 -72.939 1.00 42.78 230 GLU A N 1
ATOM 1981 C CA . GLU A 1 230 ? 3.194 4.738 -73.225 1.00 42.78 230 GLU A CA 1
ATOM 1982 C C . GLU A 1 230 ? 2.301 5.726 -72.515 1.00 42.78 230 GLU A C 1
ATOM 1984 O O . GLU A 1 230 ? 1.098 5.768 -72.788 1.00 42.78 230 GLU A O 1
ATOM 1989 N N . ASP A 1 231 ? 2.847 6.355 -71.479 1.00 44.53 231 ASP A N 1
ATOM 1990 C CA . ASP A 1 231 ? 2.219 7.464 -70.803 1.00 44.53 231 ASP A CA 1
ATOM 1991 C C . ASP A 1 231 ? 2.006 8.515 -71.896 1.00 44.53 231 ASP A C 1
ATOM 1993 O O . ASP A 1 231 ? 2.813 9.429 -72.074 1.00 44.53 231 ASP A O 1
ATOM 1997 N N . VAL A 1 232 ? 0.954 8.320 -72.699 1.00 44.81 232 VAL A N 1
ATOM 1998 C CA . VAL A 1 232 ? 0.422 9.254 -73.663 1.00 44.81 232 VAL A CA 1
ATOM 1999 C C . VAL A 1 232 ? 0.091 10.398 -72.767 1.00 44.81 232 VAL A C 1
ATOM 2001 O O . VAL A 1 232 ? -0.813 10.295 -71.943 1.00 44.81 232 VAL A O 1
ATOM 2004 N N . ASP A 1 233 ? 0.951 11.392 -72.875 1.00 49.19 233 ASP A N 1
ATOM 2005 C CA . ASP A 1 233 ? 1.095 12.594 -72.096 1.00 49.19 233 ASP A CA 1
ATOM 2006 C C . ASP A 1 233 ? -0.267 13.108 -71.592 1.00 49.19 233 ASP A C 1
ATOM 2008 O O . ASP A 1 233 ? -0.800 14.104 -72.067 1.00 49.19 233 ASP A O 1
ATOM 2012 N N . ARG A 1 234 ? -0.846 12.480 -70.551 1.00 50.56 234 ARG A N 1
ATOM 2013 C CA . ARG A 1 234 ? -2.018 13.007 -69.823 1.00 50.56 234 ARG A CA 1
ATOM 2014 C C . ARG A 1 234 ? -1.590 14.195 -68.957 1.00 50.56 234 ARG A C 1
ATOM 2016 O O . ARG A 1 234 ? -2.302 14.619 -68.044 1.00 50.56 234 ARG A O 1
ATOM 2023 N N . LYS A 1 235 ? -0.399 14.732 -69.230 1.00 48.19 235 LYS A N 1
ATOM 2024 C CA . LYS A 1 235 ? 0.168 15.918 -68.636 1.00 48.19 235 LYS A CA 1
ATOM 2025 C C . LYS A 1 235 ? -0.651 17.113 -69.114 1.00 48.19 235 LYS A C 1
ATOM 2027 O O . LYS A 1 235 ? -0.676 17.482 -70.280 1.00 48.19 235 LYS A O 1
ATOM 2032 N N . ASN A 1 236 ? -1.260 17.756 -68.125 1.00 54.16 236 ASN A N 1
ATOM 2033 C CA . ASN A 1 236 ? -1.548 19.188 -68.101 1.00 54.16 236 ASN A CA 1
ATOM 2034 C C . ASN A 1 236 ? -2.897 19.686 -68.615 1.00 54.16 236 ASN A C 1
ATOM 2036 O O . ASN A 1 236 ? -3.013 20.864 -68.938 1.00 54.16 236 ASN A O 1
ATOM 2040 N N . THR A 1 237 ? -3.966 18.898 -68.524 1.00 58.28 237 THR A N 1
ATOM 2041 C CA . THR A 1 237 ? -5.292 19.524 -68.390 1.00 58.28 237 THR A CA 1
ATOM 2042 C C . THR A 1 237 ? -5.877 19.212 -67.023 1.00 58.28 237 THR A C 1
ATOM 2044 O O . THR A 1 237 ? -6.449 18.151 -66.790 1.00 58.28 237 THR A O 1
ATOM 2047 N N . LYS A 1 238 ? -5.692 20.166 -66.099 1.00 68.50 238 LYS A N 1
ATOM 2048 C CA . LYS A 1 238 ? -6.312 20.163 -64.770 1.00 68.50 238 LYS A CA 1
ATOM 2049 C C . LYS A 1 238 ? -7.821 19.897 -64.932 1.00 68.50 238 LYS A C 1
ATOM 2051 O O . LYS A 1 238 ? -8.432 20.513 -65.808 1.00 68.50 238 LYS A O 1
ATOM 2056 N N . PRO A 1 239 ? -8.422 18.993 -64.142 1.00 69.69 239 PRO A N 1
ATOM 2057 C CA . PRO A 1 239 ? -9.860 18.765 -64.197 1.00 69.69 239 PRO A CA 1
ATOM 2058 C C . PRO A 1 239 ? -10.591 20.075 -63.875 1.00 69.69 239 PRO A C 1
ATOM 2060 O O . PRO A 1 239 ? -10.193 20.795 -62.960 1.00 69.69 239 PRO A O 1
ATOM 2063 N N . ILE A 1 240 ? -11.640 20.389 -64.642 1.00 74.00 240 ILE A N 1
ATOM 2064 C CA . ILE A 1 240 ? -1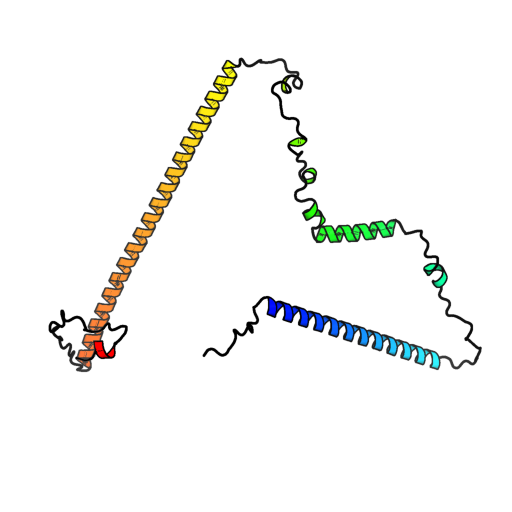2.422 21.633 -64.492 1.00 74.00 240 ILE A CA 1
ATOM 2065 C C . ILE A 1 240 ? -13.028 21.717 -63.082 1.00 74.00 240 ILE A C 1
ATOM 2067 O O . ILE A 1 240 ? -13.127 22.796 -62.502 1.00 74.00 240 ILE A O 1
ATOM 2071 N N . TYR A 1 241 ? -13.379 20.563 -62.508 1.00 80.31 241 TYR A N 1
ATOM 2072 C CA . TYR A 1 241 ? -13.965 20.448 -61.180 1.00 80.31 241 TYR A CA 1
ATOM 2073 C C . TYR A 1 241 ? -13.029 19.734 -60.203 1.00 80.31 241 TYR A C 1
ATOM 2075 O O . TYR A 1 241 ? -12.312 18.795 -60.552 1.00 80.31 241 TYR A O 1
ATOM 2083 N N . ASN A 1 242 ? -13.073 20.159 -58.941 1.00 81.25 242 ASN A N 1
ATOM 2084 C CA . ASN A 1 242 ? -12.337 19.511 -57.862 1.00 81.25 242 ASN A CA 1
ATOM 2085 C C . ASN A 1 242 ? -12.914 18.108 -57.583 1.00 81.25 242 ASN A C 1
ATOM 2087 O O . ASN A 1 242 ? -14.086 17.968 -57.226 1.00 81.25 242 ASN A O 1
ATOM 2091 N N . SER A 1 243 ? -12.062 17.083 -57.692 1.00 83.88 243 SER A N 1
ATOM 2092 C CA . SER A 1 243 ? -12.417 15.668 -57.489 1.00 83.88 243 SER A CA 1
ATOM 2093 C C . SER A 1 243 ? -13.024 15.344 -56.117 1.00 83.88 243 SER A C 1
ATOM 2095 O O . SER A 1 243 ? -13.740 14.355 -55.999 1.00 83.88 243 SER A O 1
ATOM 2097 N N . MET A 1 244 ? -12.787 16.181 -55.100 1.00 85.56 244 MET A N 1
ATOM 2098 C CA . MET A 1 244 ? -13.364 16.001 -53.765 1.00 85.56 244 MET A CA 1
ATOM 2099 C C . MET A 1 244 ? -14.860 16.341 -53.707 1.00 85.56 244 MET A C 1
ATOM 2101 O O . MET A 1 244 ? -15.585 15.754 -52.911 1.00 85.56 244 MET A O 1
ATOM 2105 N N . TYR A 1 245 ? -15.324 17.275 -54.545 1.00 87.38 245 TYR A N 1
ATOM 2106 C CA . TYR A 1 245 ? -16.710 17.758 -54.527 1.00 87.38 245 TYR A CA 1
ATOM 2107 C C . TYR A 1 245 ? -17.543 17.199 -55.685 1.00 87.38 245 TYR A C 1
ATOM 2109 O O . TYR A 1 245 ? -18.731 16.939 -55.514 1.00 87.38 245 TYR A O 1
ATOM 2117 N N . HIS A 1 246 ? -16.923 16.964 -56.848 1.00 79.19 246 HIS A N 1
ATOM 2118 C CA . HIS A 1 246 ? -17.601 16.418 -58.026 1.00 79.19 246 HIS A CA 1
ATOM 2119 C C . HIS A 1 246 ? -16.756 15.322 -58.692 1.00 79.19 246 HIS A C 1
ATOM 2121 O O . HIS A 1 246 ? -16.190 15.549 -59.764 1.00 79.19 246 HIS A O 1
ATOM 2127 N N . PRO A 1 247 ? -16.653 14.123 -58.086 1.00 82.25 247 PRO A N 1
ATOM 2128 C CA . PRO A 1 247 ? -15.839 13.041 -58.635 1.00 82.25 247 PRO A CA 1
ATOM 2129 C C . PRO A 1 247 ? -16.338 12.577 -60.007 1.00 82.25 247 PRO A C 1
ATOM 2131 O O . PRO A 1 247 ? -15.524 12.241 -60.859 1.00 82.25 247 PRO A O 1
ATOM 2134 N N . GLU A 1 248 ? -17.649 12.607 -60.260 1.00 81.69 248 GLU A N 1
ATOM 2135 C CA . GLU A 1 248 ? -18.204 12.221 -61.562 1.00 81.69 248 GLU A CA 1
ATOM 2136 C C . GLU A 1 248 ? -17.876 13.231 -62.664 1.00 81.69 248 GLU A C 1
ATOM 2138 O O . GLU A 1 248 ? -17.492 12.831 -63.757 1.00 81.69 248 GLU A O 1
ATOM 2143 N N . LEU A 1 249 ? -17.944 14.537 -62.379 1.00 79.69 249 LEU A N 1
ATOM 2144 C CA . LEU A 1 249 ? -17.574 15.580 -63.347 1.00 79.69 249 LEU A CA 1
ATOM 2145 C C . LEU A 1 249 ? -16.057 15.689 -63.530 1.00 79.69 249 LEU A C 1
ATOM 2147 O O . LEU A 1 249 ? -15.592 16.051 -64.603 1.00 79.69 249 LEU A O 1
ATOM 2151 N N . ALA A 1 250 ? -15.277 15.353 -62.499 1.00 77.12 250 ALA A N 1
ATOM 2152 C CA . ALA A 1 250 ? -13.825 15.254 -62.610 1.00 77.12 250 ALA A CA 1
ATOM 2153 C C . ALA A 1 250 ? -13.386 14.049 -63.464 1.00 77.12 250 ALA A C 1
ATOM 2155 O O . ALA A 1 250 ? -12.270 14.056 -63.980 1.00 77.12 250 ALA A O 1
ATOM 2156 N N . ARG A 1 251 ? -14.250 13.029 -63.598 1.00 74.31 251 ARG A N 1
ATOM 2157 C CA . ARG A 1 251 ? -14.008 11.802 -64.376 1.00 74.31 251 ARG A CA 1
ATOM 2158 C C . ARG A 1 251 ? -14.656 11.807 -65.759 1.00 74.31 251 ARG A C 1
ATOM 2160 O O . ARG A 1 251 ? -14.118 11.151 -66.642 1.00 74.31 251 ARG A O 1
ATOM 2167 N N . LYS A 1 252 ? -15.779 12.510 -65.956 1.00 67.94 252 LYS A N 1
ATOM 2168 C CA . LYS A 1 252 ? -16.435 12.653 -67.264 1.00 67.94 252 LYS A CA 1
ATOM 2169 C C . LYS A 1 252 ? -15.550 13.479 -68.201 1.00 67.94 252 LYS A C 1
ATOM 2171 O O . LYS A 1 252 ? -15.537 14.708 -68.140 1.00 67.94 252 LYS A O 1
ATOM 2176 N N . ARG A 1 253 ? -14.830 12.770 -69.062 1.00 55.00 253 ARG A N 1
ATOM 2177 C CA . ARG A 1 253 ? -14.334 13.225 -70.358 1.00 55.00 253 ARG A CA 1
ATOM 2178 C C . ARG A 1 253 ? -14.734 12.206 -71.402 1.00 55.00 253 ARG A C 1
ATOM 2180 O O . ARG A 1 253 ? -14.632 11.005 -71.076 1.00 55.00 253 ARG A O 1
#

pLDDT: mean 78.76, std 15.67, range [40.44, 98.0]

Foldseek 3Di:
DPPDDPDPPDCPDPVNVVVVVVVVVVVVVVVVVVVVVVVVVVVVVVVVVVVVVVVVVDPDDDPPPCVPVDDPPVCPCCVVPVPPPDDPVVVVVVVVVVVVVCVVVCVVVVVLVPDCVNVVHDDPVVDDPDDPCVVVPPDPDPDDPDDVVNVVVVVVVVVVVVVVVVVVVVVVVVVVVVVVVVVVVVVVVVVVVVVVVVVVVVVVVVVVVVVVVVVVCVVVVVPPPPPPPVPPCPPDDQQPDDCVVCVPSSVDD

Radius of gyration: 48.67 Å; Cα contacts (8 Å, |Δi|>4): 35; chains: 1; bounding box: 96×75×116 Å

InterPro domains:
  IPR039875 Leukocyte receptor cluster member 1-like [PTHR22093] (1-253)

Mean predicted aligned error: 22.25 Å